Protein AF-0000000087519096 (afdb_homodimer)

Solvent-accessible surface area (backbone atoms only — not comparable to full-atom values): 13384 Å² total; per-residue (Å²): 129,77,38,59,47,68,40,74,54,85,76,60,64,65,60,40,51,57,43,28,65,51,59,63,24,24,13,37,33,36,40,33,33,27,34,31,39,54,56,96,88,36,50,36,56,35,35,36,32,49,63,48,93,58,27,56,60,44,45,44,48,52,52,51,50,50,27,67,74,68,72,37,41,40,18,36,38,38,42,36,39,82,42,42,62,68,37,61,39,32,42,35,25,16,19,21,63,42,57,69,59,12,52,53,51,39,54,52,49,53,51,46,47,46,72,64,31,53,42,38,33,36,37,32,31,73,86,70,51,72,47,79,40,73,96,129,77,38,58,46,68,39,75,52,86,78,58,63,65,58,39,50,58,44,27,66,52,60,62,24,24,13,38,32,37,40,32,34,27,35,30,40,53,56,96,89,35,52,36,56,34,36,37,33,46,62,48,93,56,26,55,58,44,46,44,48,51,51,50,51,50,25,66,74,68,72,38,42,40,17,35,39,36,43,37,39,82,44,42,63,68,37,61,39,31,40,35,28,16,19,21,62,42,57,69,61,12,52,53,51,38,54,50,48,53,49,46,46,45,72,64,31,53,42,37,33,35,38,34,32,72,87,69,51,71,49,79,40,72,95

InterPro domains:
  IPR003448 Molybdopterin biosynthesis MoaE [PF02391] (6-116)
  IPR003448 Molybdopterin biosynthesis MoaE [cd00756] (11-133)
  IPR036563 Molybdopterin biosynthesis MoaE subunit superfamily [G3DSA:3.90.1170.40] (1-134)
  IPR036563 Molybdopterin biosynthesis MoaE subunit superfamily [SSF54690] (4-133)

Foldseek 3Di:
DAAEEEEQDADDQVVQQVQFDDPLFPDKDKDFDFAAQDDPRFGFFKKFKDADPCLRVFLVVLQVVLCVVLVWHKHKYAHGGIDGGGGTRMMMMITDNDHVSRVVSRVVSVVCSQVPRGMKMWTATPVRDIDIDRD/DAAEEEEQDADDQVVQQVQFDDPLFPDKDKDFDFAAQDDPPFGFFKKFKDADPCLRVFLVVLQVVLCVVLVWHKHKYAHGGIDGGGGTRMMMMITDNDHVSRVVSRVVSVVCSQVPRGMKMWTATPVRDIDIDRD

Organism: NCBI:txid162496

Secondary structure (DSSP, 8-state):
--EEEEESSPP-HHHHHHTT--TT-SEEEEEEEE--SEETTEEEEEEEEEE-TTHHHHHHHHHHHHHHHH--EEEEEEE-EEEETT-EEEEEEEEESSHHHHHHHHHHHHHHHHHHS-EEEEEEETTS-EEEEE-/--EEEEESSPP-HHHHHHTT--TT-SEEEEEEEE--SEETTEEEEEEEEEE-TTHHHHHHHHHHHHHHHH--EEEEEEE-EEEETT-EEEEEEEEESSHHHHHHHHHHHHHHHHHHS-EEEEEEETTS-EEEEE-

pLDDT: mean 94.23, std 6.6, range [56.59, 98.81]

Sequence (270 aa):
MSYALITDQPIDEDAVRQGVQSDTAGAVVLFHGIIRNHDGGQAVNSLDYSHHPQAQEFLEKILAEEEARTGLRLAAVHRVGALTIGDAALVAASAAAHRREAFEAIENLVERIKAEVPIWKRQHFTSGSSEWVGLMSYALITDQPIDEDAVRQGVQSDTAGAVVLFHGIIRNHDGGQAVNSLDYSHHPQAQEFLEKILAEEEARTGLRLAAVHRVGALTIGDAALVAASAAAHRREAFEAIENLVERIKAEVPIWKRQHFTSGSSEWVGL

Radius of gyration: 19.25 Å; Cα contacts (8 Å, |Δi|>4): 651; chains: 2; bounding box: 44×54×35 Å

Structure (mmCIF, N/CA/C/O backbone):
data_AF-0000000087519096-model_v1
#
loop_
_entity.id
_entity.type
_entity.pdbx_description
1 polymer 'Molybdopterin synthase catalytic subunit 1'
#
loop_
_atom_site.group_PDB
_atom_site.id
_atom_site.type_symbol
_atom_site.label_atom_id
_atom_site.label_alt_id
_atom_site.label_comp_id
_atom_site.label_asym_id
_atom_site.label_entity_id
_atom_site.label_seq_id
_atom_site.pdbx_PDB_ins_code
_atom_site.Cartn_x
_atom_site.Cartn_y
_atom_site.Cartn_z
_atom_site.occupancy
_atom_site.B_iso_or_equiv
_atom_site.auth_seq_id
_atom_site.auth_comp_id
_atom_site.auth_asym_id
_atom_site.auth_atom_id
_atom_site.pdbx_PDB_model_num
ATOM 1 N N . MET A 1 1 ? -18.312 2.604 9.227 1 56.84 1 MET A N 1
ATOM 2 C CA . MET A 1 1 ? -17.859 3.971 9.438 1 56.84 1 MET A CA 1
ATOM 3 C C . MET A 1 1 ? -16.391 4.117 9.023 1 56.84 1 MET A C 1
ATOM 5 O O . MET A 1 1 ? -15.609 3.174 9.164 1 56.84 1 MET A O 1
ATOM 9 N N . SER A 1 2 ? -16.047 5.234 8.289 1 75.75 2 SER A N 1
ATOM 10 C CA . SER A 1 2 ? -14.719 5.504 7.758 1 75.75 2 SER A CA 1
ATOM 11 C C . SER A 1 2 ? -13.688 5.641 8.875 1 75.75 2 SER A C 1
ATOM 13 O O . SER A 1 2 ? -14.016 6.102 9.977 1 75.75 2 SER A O 1
ATOM 15 N N . TYR A 1 3 ? -12.68 5.004 8.766 1 93.94 3 TYR A N 1
ATOM 16 C CA . TYR A 1 3 ? -11.594 5.137 9.734 1 93.94 3 TYR A CA 1
ATOM 17 C C . TYR A 1 3 ? -10.68 6.301 9.375 1 93.94 3 TYR A C 1
ATOM 19 O O . TYR A 1 3 ? -9.836 6.184 8.484 1 93.94 3 TYR A O 1
ATOM 27 N N . ALA A 1 4 ? -10.922 7.371 9.953 1 97.94 4 ALA A N 1
ATOM 28 C CA . ALA A 1 4 ? -10.164 8.609 9.781 1 97.94 4 ALA A CA 1
ATOM 29 C C . ALA A 1 4 ? -9.758 9.195 11.133 1 97.94 4 ALA A C 1
ATOM 31 O O . ALA A 1 4 ? -10.602 9.438 11.992 1 97.94 4 ALA A O 1
ATOM 32 N N . LEU A 1 5 ? -8.461 9.445 11.281 1 98.19 5 LEU A N 1
ATOM 33 C CA . LEU A 1 5 ? -8.016 9.883 12.602 1 98.19 5 LEU A CA 1
ATOM 34 C C . LEU A 1 5 ? -6.781 10.773 12.484 1 98.19 5 LEU A C 1
ATOM 36 O O . LEU A 1 5 ? -5.867 10.477 11.711 1 98.19 5 LEU A O 1
ATOM 40 N N . ILE A 1 6 ? -6.754 11.82 13.164 1 98.12 6 ILE A N 1
ATOM 41 C CA . ILE A 1 6 ? -5.543 12.586 13.453 1 98.12 6 ILE A CA 1
ATOM 42 C C . ILE A 1 6 ? -5.102 12.336 14.891 1 98.12 6 ILE A C 1
ATOM 44 O O . ILE A 1 6 ? -5.906 12.43 15.82 1 98.12 6 ILE A O 1
ATOM 48 N N . THR A 1 7 ? -3.873 12.023 15.102 1 98.06 7 THR A N 1
ATOM 49 C CA . THR A 1 7 ? -3.41 11.594 16.406 1 98.06 7 THR A CA 1
ATOM 50 C C . THR A 1 7 ? -1.97 12.039 16.656 1 98.06 7 THR A C 1
ATOM 52 O O . THR A 1 7 ? -1.222 12.273 15.703 1 98.06 7 THR A O 1
ATOM 55 N N . ASP A 1 8 ? -1.596 12.148 17.922 1 97.5 8 ASP A N 1
ATOM 56 C CA . ASP A 1 8 ? -0.205 12.445 18.234 1 97.5 8 ASP A CA 1
ATOM 57 C C . ASP A 1 8 ? 0.548 11.18 18.656 1 97.5 8 ASP A C 1
ATOM 59 O O . ASP A 1 8 ? 1.714 11.25 19.047 1 97.5 8 ASP A O 1
ATOM 63 N N . GLN A 1 9 ? -0.126 10.047 18.547 1 98.06 9 GLN A N 1
ATOM 64 C CA . GLN A 1 9 ? 0.487 8.758 18.859 1 98.06 9 GLN A CA 1
ATOM 65 C C . GLN A 1 9 ? 0.966 8.055 17.594 1 98.06 9 GLN A C 1
ATOM 67 O O . GLN A 1 9 ? 0.471 8.336 16.5 1 98.06 9 GLN A O 1
ATOM 72 N N . PRO A 1 10 ? 1.975 7.168 17.781 1 98.06 10 PRO A N 1
ATOM 73 C CA . PRO A 1 10 ? 2.363 6.375 16.609 1 98.06 10 PRO A CA 1
ATOM 74 C C . PRO A 1 10 ? 1.174 5.695 15.945 1 98.06 10 PRO A C 1
ATOM 76 O O . PRO A 1 10 ? 0.27 5.203 16.625 1 98.06 10 PRO A O 1
ATOM 79 N N . ILE A 1 11 ? 1.151 5.66 14.641 1 98.25 11 ILE A N 1
ATOM 80 C CA . ILE A 1 11 ? 0.017 5.137 13.883 1 98.25 11 ILE A CA 1
ATOM 81 C C . ILE A 1 11 ? -0.043 3.619 14.031 1 98.25 11 ILE A C 1
ATOM 83 O O . ILE A 1 11 ? 0.971 2.934 13.875 1 98.25 11 ILE A O 1
ATOM 87 N N . ASP A 1 12 ? -1.18 3.188 14.336 1 97.56 12 ASP A N 1
ATOM 88 C CA . ASP A 1 12 ? -1.462 1.755 14.32 1 97.56 12 ASP A CA 1
ATOM 89 C C . ASP A 1 12 ? -1.822 1.286 12.914 1 97.56 12 ASP A C 1
ATOM 91 O O . ASP A 1 12 ? -2.992 1.317 12.523 1 97.56 12 ASP A O 1
ATOM 95 N N . GLU A 1 13 ? -0.861 0.751 12.203 1 96.38 13 GLU A N 1
ATOM 96 C CA . GLU A 1 13 ? -1.046 0.398 10.797 1 96.38 13 GLU A CA 1
ATOM 97 C C . GLU A 1 13 ? -2.049 -0.742 10.641 1 96.38 13 GLU A C 1
ATOM 99 O O . GLU A 1 13 ? -2.771 -0.808 9.648 1 96.38 13 GLU A O 1
ATOM 104 N N . ASP A 1 14 ? -2.01 -1.589 11.625 1 94.81 14 ASP A N 1
ATOM 105 C CA . ASP A 1 14 ? -2.963 -2.693 11.586 1 94.81 14 ASP A CA 1
ATOM 106 C C . ASP A 1 14 ? -4.402 -2.184 11.656 1 94.81 14 ASP A C 1
ATOM 108 O O . ASP A 1 14 ? -5.285 -2.701 10.977 1 94.81 14 ASP A O 1
ATOM 112 N N . ALA A 1 15 ? -4.621 -1.215 12.508 1 96.69 15 ALA A N 1
ATOM 113 C CA . ALA A 1 15 ? -5.953 -0.626 12.617 1 96.69 15 ALA A CA 1
ATOM 114 C C . ALA A 1 15 ? -6.379 0.012 11.297 1 96.69 15 ALA A C 1
ATOM 116 O O . ALA A 1 15 ? -7.543 -0.084 10.906 1 96.69 15 ALA A O 1
ATOM 117 N N . VAL A 1 16 ? -5.453 0.647 10.602 1 97.94 16 VAL A N 1
ATOM 118 C CA . VAL A 1 16 ? -5.742 1.259 9.305 1 97.94 16 VAL A CA 1
ATOM 119 C C . VAL A 1 16 ? -6.141 0.181 8.305 1 97.94 16 VAL A C 1
ATOM 121 O O . VAL A 1 16 ? -7.152 0.314 7.609 1 97.94 16 VAL A O 1
ATOM 124 N N . ARG A 1 17 ? -5.418 -0.868 8.273 1 96.12 17 ARG A N 1
ATOM 125 C CA . ARG A 1 17 ? -5.691 -1.983 7.371 1 96.12 17 ARG A CA 1
AT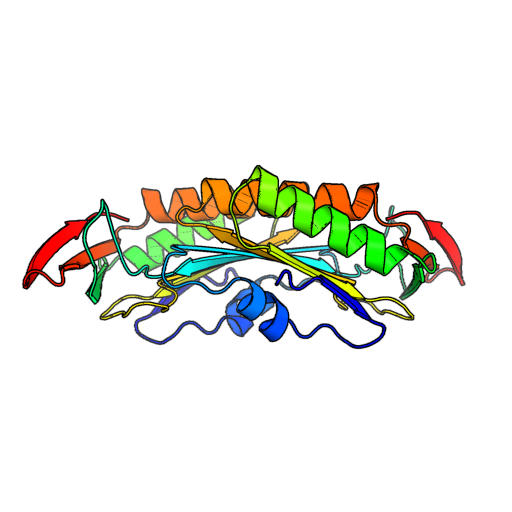OM 126 C C . ARG A 1 17 ? -7.051 -2.609 7.676 1 96.12 17 ARG A C 1
ATOM 128 O O . ARG A 1 17 ? -7.832 -2.885 6.762 1 96.12 17 ARG A O 1
ATOM 135 N N . GLN A 1 18 ? -7.281 -2.809 8.938 1 95.31 18 GLN A N 1
ATOM 136 C CA . GLN A 1 18 ? -8.547 -3.398 9.352 1 95.31 18 GLN A CA 1
ATOM 137 C C . GLN A 1 18 ? -9.727 -2.516 8.953 1 95.31 18 GLN A C 1
ATOM 139 O O . GLN A 1 18 ? -10.82 -3.014 8.695 1 95.31 18 GLN A O 1
ATOM 144 N N . GLY A 1 19 ? -9.492 -1.278 8.914 1 96.75 19 GLY A N 1
ATOM 145 C CA . GLY A 1 19 ? -10.523 -0.323 8.562 1 96.75 19 GLY A CA 1
ATOM 146 C C . GLY A 1 19 ? -11.062 -0.517 7.152 1 96.75 19 GLY A C 1
ATOM 147 O O . GLY A 1 19 ? -12.156 -0.045 6.828 1 96.75 19 GLY A O 1
ATOM 148 N N . VAL A 1 20 ? -10.281 -1.31 6.305 1 97.44 20 VAL A N 1
ATOM 149 C CA . VAL A 1 20 ? -10.734 -1.453 4.922 1 97.44 20 VAL A CA 1
ATOM 150 C C . VAL A 1 20 ? -10.945 -2.93 4.598 1 97.44 20 VAL A C 1
ATOM 152 O O . VAL A 1 20 ? -11.242 -3.283 3.453 1 97.44 20 VAL A O 1
ATOM 155 N N . GLN A 1 21 ? -10.766 -3.748 5.5 1 93.19 21 GLN A N 1
ATOM 156 C CA . GLN A 1 21 ? -10.875 -5.184 5.281 1 93.19 21 GLN A CA 1
ATOM 157 C C . GLN A 1 21 ? -12.289 -5.562 4.836 1 93.19 21 GLN A C 1
ATOM 159 O O . GLN A 1 21 ? -13.273 -5.066 5.383 1 93.19 21 GLN A O 1
ATOM 164 N N . SER A 1 22 ? -12.398 -6.398 3.857 1 93.88 22 SER A N 1
ATOM 165 C CA . SER A 1 22 ? -13.656 -6.902 3.324 1 93.88 22 SER A CA 1
ATOM 166 C C . SER A 1 22 ? -13.469 -8.242 2.623 1 93.88 22 SER A C 1
ATOM 168 O O . SER A 1 22 ? -12.453 -8.461 1.959 1 93.88 22 SER A O 1
ATOM 170 N N . ASP A 1 23 ? -14.422 -9.07 2.686 1 93.25 23 ASP A N 1
ATOM 171 C CA . ASP A 1 23 ? -14.352 -10.367 2.023 1 93.25 23 ASP A CA 1
ATOM 172 C C . ASP A 1 23 ? -14.453 -10.219 0.508 1 93.25 23 ASP A C 1
ATOM 174 O O . ASP A 1 23 ? -14.164 -11.156 -0.235 1 93.25 23 ASP A O 1
ATOM 178 N N . THR A 1 24 ? -14.859 -9.039 0.137 1 93.62 24 THR A N 1
ATOM 179 C CA . THR A 1 24 ? -15.039 -8.836 -1.295 1 93.62 24 THR A CA 1
ATOM 180 C C . THR A 1 24 ? -13.812 -8.172 -1.907 1 93.62 24 THR A C 1
ATOM 182 O O . THR A 1 24 ? -13.711 -8.039 -3.129 1 93.62 24 THR A O 1
ATOM 185 N N . ALA A 1 25 ? -12.906 -7.77 -1.031 1 95.56 25 ALA A N 1
ATOM 186 C CA . ALA A 1 25 ? -11.734 -7.055 -1.521 1 95.56 25 ALA A CA 1
ATOM 187 C C . ALA A 1 25 ? -10.672 -8.023 -2.037 1 95.56 25 ALA A C 1
ATOM 189 O O . ALA A 1 25 ? -10.258 -8.938 -1.319 1 95.56 25 ALA A O 1
ATOM 190 N N . GLY A 1 26 ? -10.305 -7.828 -3.248 1 96.81 26 GLY A N 1
ATOM 191 C CA . GLY A 1 26 ? -9.227 -8.609 -3.826 1 96.81 26 GLY A CA 1
ATOM 192 C C . GLY A 1 26 ? -7.895 -7.879 -3.818 1 96.81 26 GLY A C 1
ATOM 193 O O . GLY A 1 26 ? -6.859 -8.461 -4.152 1 96.81 26 GLY A O 1
ATOM 194 N N . ALA A 1 27 ? -8.008 -6.586 -3.477 1 98.25 27 ALA A N 1
ATOM 195 C CA . ALA A 1 27 ? -6.812 -5.746 -3.443 1 98.25 27 ALA A CA 1
ATOM 196 C C . ALA A 1 27 ? -6.883 -4.738 -2.299 1 98.25 27 ALA A C 1
ATOM 198 O O . ALA A 1 27 ? -7.914 -4.09 -2.098 1 98.25 27 ALA A O 1
ATOM 199 N N . VAL A 1 28 ? -5.855 -4.672 -1.556 1 98.38 28 VAL A N 1
ATOM 200 C CA . VAL A 1 28 ? -5.664 -3.635 -0.546 1 98.38 28 VAL A CA 1
ATOM 201 C C . VAL A 1 28 ? -4.355 -2.893 -0.811 1 98.38 28 VAL A C 1
ATOM 203 O O . VAL A 1 28 ? -3.314 -3.516 -1.035 1 98.38 28 VAL A O 1
ATOM 206 N N . VAL A 1 29 ? -4.398 -1.615 -0.819 1 98.75 29 VAL A N 1
ATOM 207 C CA . VAL A 1 29 ? -3.207 -0.79 -0.984 1 98.75 29 VAL A CA 1
ATOM 208 C C . VAL A 1 29 ? -3.016 0.095 0.245 1 98.75 29 VAL A C 1
ATOM 210 O O . VAL A 1 29 ? -3.965 0.729 0.716 1 98.75 29 VAL A O 1
ATOM 213 N N . LEU A 1 30 ? -1.841 0.077 0.751 1 98.62 30 LEU A N 1
ATOM 214 C CA . LEU A 1 30 ? -1.455 0.942 1.86 1 98.62 30 LEU A CA 1
ATOM 215 C C . LEU A 1 30 ? -0.382 1.936 1.427 1 98.62 30 LEU A C 1
ATOM 217 O O . LEU A 1 30 ? 0.569 1.565 0.734 1 98.62 30 LEU A O 1
ATOM 221 N N . PHE A 1 31 ? -0.61 3.062 1.82 1 98.81 31 PHE A N 1
ATOM 222 C CA . PHE A 1 31 ? 0.378 4.117 1.625 1 98.81 31 PHE A CA 1
ATOM 223 C C . PHE A 1 31 ? 0.941 4.586 2.963 1 98.81 31 PHE A C 1
ATOM 225 O O . PHE A 1 31 ? 0.19 4.801 3.916 1 98.81 31 PHE A O 1
ATOM 232 N N . HIS A 1 32 ? 2.195 4.758 2.994 1 98.56 32 HIS A N 1
ATOM 233 C CA . HIS A 1 32 ? 2.898 5.328 4.137 1 98.56 32 HIS A CA 1
ATOM 234 C C . HIS A 1 32 ? 3.703 6.559 3.73 1 98.56 32 HIS A C 1
ATOM 236 O O . HIS A 1 32 ? 4.664 6.453 2.969 1 98.56 32 HIS A O 1
ATOM 242 N N . GLY A 1 33 ? 3.295 7.691 4.215 1 97.81 33 GLY A N 1
ATOM 243 C CA . GLY A 1 33 ? 4.172 8.852 4.195 1 97.81 33 GLY A CA 1
ATOM 244 C C . GLY A 1 33 ? 5.18 8.859 5.328 1 97.81 33 GLY A C 1
ATOM 245 O O . GLY A 1 33 ? 4.805 8.93 6.5 1 97.81 33 GLY A O 1
ATOM 246 N N . ILE A 1 34 ? 6.41 8.859 4.98 1 97.25 34 ILE A N 1
ATOM 247 C CA . ILE A 1 34 ? 7.473 8.633 5.953 1 97.25 34 ILE A CA 1
ATOM 248 C C . ILE A 1 34 ? 8.391 9.852 6.008 1 97.25 34 ILE A C 1
ATOM 250 O O . ILE A 1 34 ? 8.688 10.461 4.98 1 97.25 34 ILE A O 1
ATOM 254 N N . ILE A 1 35 ? 8.867 10.133 7.188 1 95.62 35 ILE A N 1
ATOM 255 C CA . ILE A 1 35 ? 9.797 11.242 7.344 1 95.62 35 ILE A CA 1
ATOM 256 C C . ILE A 1 35 ? 11.172 10.844 6.812 1 95.62 35 ILE A C 1
ATOM 258 O O . ILE A 1 35 ? 11.805 9.922 7.332 1 95.62 35 ILE A O 1
ATOM 262 N N . ARG A 1 36 ? 11.609 11.562 5.809 1 94.62 36 ARG A N 1
ATOM 263 C CA . ARG A 1 36 ? 12.906 11.289 5.199 1 94.62 36 ARG A CA 1
ATOM 264 C C . ARG A 1 36 ? 14.016 12.086 5.879 1 94.62 36 ARG A C 1
ATOM 266 O O . ARG A 1 36 ? 13.734 13.008 6.648 1 94.62 36 ARG A O 1
ATOM 273 N N . ASN A 1 37 ? 15.172 11.703 5.457 1 94.31 37 ASN A N 1
ATOM 274 C CA . ASN A 1 37 ? 16.297 12.328 6.129 1 94.31 37 ASN A CA 1
ATOM 275 C C . ASN A 1 37 ? 16.766 13.586 5.391 1 94.31 37 ASN A C 1
ATOM 277 O O . ASN A 1 37 ? 17.781 14.172 5.738 1 94.31 37 ASN A O 1
ATOM 281 N N . HIS A 1 38 ? 16.125 13.898 4.359 1 89.69 38 HIS A N 1
ATOM 282 C CA . HIS A 1 38 ? 16.5 15.102 3.621 1 89.69 38 HIS A CA 1
ATOM 283 C C . HIS A 1 38 ? 15.305 15.719 2.912 1 89.69 38 HIS A C 1
ATOM 285 O O . HIS A 1 38 ? 14.289 15.055 2.707 1 89.69 38 HIS A O 1
ATOM 291 N N . ASP A 1 39 ? 15.422 16.969 2.711 1 85.19 39 ASP A N 1
ATOM 292 C CA . ASP A 1 39 ? 14.477 17.75 1.913 1 85.19 39 ASP A CA 1
ATOM 293 C C . ASP A 1 39 ? 15.18 18.859 1.138 1 85.19 39 ASP A C 1
ATOM 295 O O . ASP A 1 39 ? 15.844 19.703 1.729 1 85.19 39 ASP A O 1
ATOM 299 N N . GLY A 1 40 ? 14.938 18.75 -0.202 1 82.88 40 GLY A N 1
ATOM 300 C CA . GLY A 1 40 ? 15.57 19.766 -1.021 1 82.88 40 GLY A CA 1
ATOM 301 C C . GLY A 1 40 ? 17.078 19.797 -0.869 1 82.88 40 GLY A C 1
ATOM 302 O O . GLY A 1 40 ? 17.672 20.875 -0.791 1 82.88 40 GLY A O 1
ATOM 303 N N . GLY A 1 41 ? 17.672 18.688 -0.605 1 83.5 41 GLY A N 1
ATOM 304 C CA . GLY A 1 41 ? 19.109 18.609 -0.531 1 83.5 41 GLY A CA 1
ATOM 305 C C . GLY A 1 41 ? 19.656 18.875 0.861 1 83.5 41 GLY A C 1
ATOM 306 O O . GLY A 1 41 ? 20.859 18.781 1.092 1 83.5 41 GLY A O 1
ATOM 307 N N . GLN A 1 42 ? 18.781 19.25 1.707 1 86.56 42 GLN A N 1
ATOM 308 C CA . GLN A 1 42 ? 19.203 19.516 3.08 1 86.56 42 GLN A CA 1
ATOM 309 C C . GLN A 1 42 ? 18.844 18.344 3.992 1 86.56 42 GLN A C 1
ATOM 311 O O . GLN A 1 42 ? 17.781 17.734 3.855 1 86.56 42 GLN A O 1
ATOM 316 N N . ALA A 1 43 ? 19.797 18.172 4.918 1 89.19 43 ALA A N 1
ATOM 317 C CA . ALA A 1 43 ? 19.578 17.078 5.871 1 89.19 43 ALA A CA 1
ATOM 318 C C . ALA A 1 43 ? 18.531 17.469 6.914 1 89.19 43 ALA A C 1
ATOM 320 O O . ALA A 1 43 ? 18.594 18.562 7.477 1 89.19 43 ALA A O 1
ATOM 321 N N . VAL A 1 44 ? 17.562 16.688 7.086 1 84.19 44 VAL A N 1
ATOM 322 C CA . VAL A 1 44 ? 16.5 16.922 8.055 1 84.19 44 VAL A CA 1
ATOM 323 C C . VAL A 1 44 ? 16.734 16.047 9.289 1 84.19 44 VAL A C 1
ATOM 325 O O . VAL A 1 44 ? 17.047 14.867 9.172 1 84.19 44 VAL A O 1
ATOM 328 N N . ASN A 1 45 ? 16.5 16.625 10.398 1 85.94 45 ASN A N 1
ATOM 329 C CA . ASN A 1 45 ? 16.656 15.898 11.656 1 85.94 45 ASN A CA 1
ATOM 330 C C . ASN A 1 45 ? 15.305 15.438 12.211 1 85.94 45 ASN A C 1
ATOM 332 O O . ASN A 1 45 ? 15.18 14.312 12.695 1 85.94 45 ASN A O 1
ATOM 336 N N . SER A 1 46 ? 14.438 16.422 12.188 1 88.81 46 SER A N 1
ATOM 337 C CA . SER A 1 46 ? 13.109 16.172 12.727 1 88.81 46 SER A CA 1
ATOM 338 C C . SER A 1 46 ? 12.086 17.141 12.156 1 88.81 46 SER A C 1
ATOM 340 O O . SER A 1 46 ? 12.438 18.062 11.414 1 88.81 46 SER A O 1
ATOM 342 N N . LEU A 1 47 ? 10.875 16.75 12.398 1 90.62 47 LEU A N 1
ATOM 343 C CA . LEU A 1 47 ? 9.766 17.594 11.961 1 90.62 47 LEU A CA 1
ATOM 344 C C . LEU A 1 47 ? 8.695 17.688 13.039 1 90.62 47 LEU A C 1
ATOM 346 O O . LEU A 1 47 ? 8.492 16.734 13.805 1 90.62 47 LEU A O 1
ATOM 350 N N . ASP A 1 48 ? 8.094 18.812 13.102 1 92.88 48 ASP A N 1
ATOM 351 C CA . ASP A 1 48 ? 6.91 19 13.93 1 92.88 48 ASP A CA 1
ATOM 352 C C . ASP A 1 48 ? 5.672 19.266 13.07 1 92.88 48 ASP A C 1
ATOM 354 O O . ASP A 1 48 ? 5.625 20.25 12.328 1 92.88 48 ASP A O 1
ATOM 358 N N . TYR A 1 49 ? 4.703 18.406 13.281 1 94.38 49 TYR A N 1
ATOM 359 C CA . TYR A 1 49 ? 3.43 18.609 12.602 1 94.38 49 TYR A CA 1
ATOM 360 C C . TYR A 1 49 ? 2.432 19.312 13.516 1 94.38 49 TYR A C 1
ATOM 362 O O . TYR A 1 49 ? 2.297 18.969 14.688 1 94.38 49 TYR A O 1
ATOM 370 N N . SER A 1 50 ? 1.77 20.312 12.961 1 93.38 50 SER A N 1
ATOM 371 C CA . SER A 1 50 ? 0.635 20.984 13.602 1 93.38 50 SER A CA 1
ATOM 372 C C . SER A 1 50 ? -0.592 20.969 12.695 1 93.38 50 SER A C 1
ATOM 374 O O . SER A 1 50 ? -0.487 20.672 11.5 1 93.38 50 SER A O 1
ATOM 376 N N . HIS A 1 51 ? -1.707 21.156 13.352 1 94.06 51 HIS A N 1
ATOM 377 C CA . HIS A 1 51 ? -2.93 21.094 12.562 1 94.06 51 HIS A CA 1
ATOM 378 C C . HIS A 1 51 ? -3.947 22.125 13.031 1 94.06 51 HIS A C 1
ATOM 380 O O . HIS A 1 51 ? -3.967 22.484 14.211 1 94.06 51 HIS A O 1
ATOM 386 N N . HIS A 1 52 ? -4.715 22.609 12.086 1 94.31 52 HIS A N 1
ATOM 387 C CA . HIS A 1 52 ? -5.883 23.406 12.438 1 94.31 52 HIS A CA 1
ATOM 388 C C . HIS A 1 52 ? -6.848 22.609 13.32 1 94.31 52 HIS A C 1
ATOM 390 O O . HIS A 1 52 ? -6.988 21.406 13.156 1 94.31 52 HIS A O 1
ATOM 396 N N . PRO A 1 53 ? -7.566 23.234 14.219 1 96 53 PRO A N 1
ATOM 397 C CA . PRO A 1 53 ? -8.508 22.547 15.102 1 96 53 PRO A CA 1
ATOM 398 C C . PRO A 1 53 ? -9.555 21.734 14.344 1 96 53 PRO A C 1
ATOM 400 O O . PRO A 1 53 ? -10.062 20.734 14.859 1 96 53 PRO A O 1
ATOM 403 N N . GLN A 1 54 ? -9.789 22.109 13.117 1 96.88 54 GLN A N 1
ATOM 404 C CA . GLN A 1 54 ? -10.836 21.438 12.352 1 96.88 54 GLN A CA 1
ATOM 405 C C . GLN A 1 54 ? -10.25 20.375 11.422 1 96.88 54 GLN A C 1
ATOM 407 O O . GLN A 1 54 ? -10.969 19.812 10.602 1 96.88 54 GLN A O 1
ATOM 412 N N . ALA A 1 55 ? -8.977 20.109 11.508 1 97.12 55 ALA A N 1
ATOM 413 C CA . ALA A 1 55 ? -8.312 19.172 10.602 1 97.12 55 ALA A CA 1
ATOM 414 C C . ALA A 1 55 ? -9.016 17.812 10.602 1 97.12 55 ALA A C 1
ATOM 416 O O . ALA A 1 55 ? -9.18 17.188 9.555 1 97.12 55 ALA A O 1
ATOM 417 N N . GLN A 1 56 ? -9.414 17.391 11.789 1 97.69 56 GLN A N 1
ATOM 418 C CA . GLN A 1 56 ? -10.094 16.109 11.922 1 97.69 56 GLN A CA 1
ATOM 419 C C . GLN A 1 56 ? -11.367 16.062 11.07 1 97.69 56 GLN A C 1
ATOM 421 O O . GLN A 1 56 ? -11.617 15.094 10.359 1 97.69 56 GLN A O 1
ATOM 426 N N . GLU A 1 57 ? -12.133 17.094 11.156 1 97.62 57 GLU A N 1
ATOM 427 C CA . GLU A 1 57 ? -13.375 17.172 10.391 1 97.62 57 GLU A CA 1
ATOM 428 C C . GLU A 1 57 ? -13.102 17.156 8.891 1 97.62 57 GLU A C 1
ATOM 430 O O . GLU A 1 57 ? -13.836 16.516 8.125 1 97.62 57 GLU A O 1
ATOM 435 N N . PHE A 1 58 ? -12.07 17.906 8.445 1 97.69 58 PHE A N 1
ATOM 436 C CA . PHE A 1 58 ? -11.68 17.906 7.043 1 97.69 58 PHE A CA 1
ATOM 437 C C . PHE A 1 58 ? -11.297 16.516 6.574 1 97.69 58 PHE A C 1
ATOM 439 O O . PHE A 1 58 ? -11.727 16.078 5.504 1 97.69 58 PHE A O 1
ATOM 446 N N . LEU A 1 59 ? -10.516 15.82 7.371 1 98.38 59 LEU A N 1
ATOM 447 C CA . LEU A 1 59 ? -10.086 14.469 7.016 1 98.38 59 LEU A CA 1
ATOM 448 C C . LEU A 1 59 ? -11.281 13.539 6.867 1 98.38 59 LEU A C 1
ATOM 450 O O . LEU A 1 59 ? -11.375 12.797 5.891 1 98.38 59 LEU A O 1
ATOM 454 N N . GLU A 1 60 ? -12.18 13.617 7.809 1 98.12 60 GLU A N 1
ATOM 455 C CA . GLU A 1 60 ? -13.383 12.789 7.773 1 98.12 60 GLU A CA 1
ATOM 456 C C . GLU A 1 60 ? -14.227 13.094 6.539 1 98.12 60 GLU A C 1
ATOM 458 O O . GLU A 1 60 ? -14.742 12.172 5.895 1 98.12 60 GLU A O 1
ATOM 463 N N . LYS A 1 61 ? -14.32 14.344 6.246 1 97.94 61 LYS A N 1
ATOM 464 C CA . LYS A 1 61 ? -15.117 14.766 5.094 1 97.94 61 LYS A CA 1
ATOM 465 C C . LYS A 1 61 ? -14.523 14.242 3.791 1 97.94 61 LYS A C 1
ATOM 467 O O . LYS A 1 61 ? -15.242 13.727 2.936 1 97.94 61 LYS A O 1
ATOM 472 N N . ILE A 1 62 ? -13.258 14.375 3.635 1 98.06 62 ILE A N 1
ATOM 473 C CA . ILE A 1 62 ? -12.57 13.938 2.426 1 98.06 62 ILE A CA 1
ATOM 474 C C . ILE A 1 62 ? -12.742 12.43 2.252 1 98.06 62 ILE A C 1
ATOM 476 O O . ILE A 1 62 ? -13.031 11.953 1.15 1 98.06 62 ILE A O 1
ATOM 480 N N . LEU A 1 63 ? -12.531 11.695 3.352 1 98.31 63 LEU A N 1
ATOM 481 C CA . LEU A 1 63 ? -12.695 10.25 3.271 1 98.31 63 LEU A CA 1
ATOM 482 C C . LEU A 1 63 ? -14.117 9.883 2.869 1 98.31 63 LEU A C 1
ATOM 484 O O . LEU A 1 63 ? -14.32 9.039 1.993 1 98.31 63 LEU A O 1
ATOM 488 N N . ALA A 1 64 ? -15.07 10.555 3.475 1 97.5 64 ALA A N 1
ATOM 489 C CA . ALA A 1 64 ? -16.469 10.281 3.166 1 97.5 64 ALA A CA 1
ATOM 490 C C . ALA A 1 64 ? -16.781 10.57 1.699 1 97.5 64 ALA A C 1
ATOM 492 O O . ALA A 1 64 ? -17.469 9.797 1.036 1 97.5 64 ALA A O 1
ATOM 493 N N . GLU A 1 65 ? -16.312 11.641 1.216 1 98 65 GLU A N 1
ATOM 494 C CA . GLU A 1 65 ? -16.531 12.023 -0.176 1 98 65 GLU A CA 1
ATOM 495 C C . GLU A 1 65 ? -15.906 11.016 -1.132 1 98 65 GLU A C 1
ATOM 497 O O . GLU A 1 65 ? -16.516 10.633 -2.133 1 98 65 GLU A O 1
ATOM 502 N N . GLU A 1 66 ? -14.672 10.602 -0.836 1 97.88 66 GLU A N 1
ATOM 503 C CA . GLU A 1 66 ? -13.977 9.648 -1.694 1 97.88 66 GLU A CA 1
ATOM 504 C C . GLU A 1 66 ? -14.656 8.281 -1.658 1 97.88 66 GLU A C 1
ATOM 506 O O . GLU A 1 66 ? -14.742 7.598 -2.682 1 97.88 66 GLU A O 1
ATOM 511 N N . GLU A 1 67 ? -15.133 7.875 -0.459 1 97.75 67 GLU A N 1
ATOM 512 C CA . GLU A 1 67 ? -15.875 6.621 -0.371 1 97.75 67 GLU A CA 1
ATOM 513 C C . GLU A 1 67 ? -17.172 6.684 -1.18 1 97.75 67 GLU A C 1
ATOM 515 O O . GLU A 1 67 ? -17.516 5.73 -1.873 1 97.75 67 GLU A O 1
ATOM 520 N N . ALA A 1 68 ? -17.812 7.828 -1.084 1 97.31 68 ALA A N 1
ATOM 521 C CA . ALA A 1 68 ? -19.047 8 -1.843 1 97.31 68 ALA A CA 1
ATOM 522 C C . ALA A 1 68 ? -18.781 7.988 -3.344 1 97.31 68 ALA A C 1
ATOM 524 O O . ALA A 1 68 ? -19.531 7.391 -4.113 1 97.31 68 ALA A O 1
ATOM 525 N N . ARG A 1 69 ? -17.75 8.602 -3.754 1 97.5 69 ARG A N 1
ATOM 526 C CA . ARG A 1 69 ? -17.391 8.719 -5.164 1 97.5 69 ARG A CA 1
ATOM 527 C C . ARG A 1 69 ? -16.984 7.371 -5.746 1 97.5 69 ARG A C 1
ATOM 529 O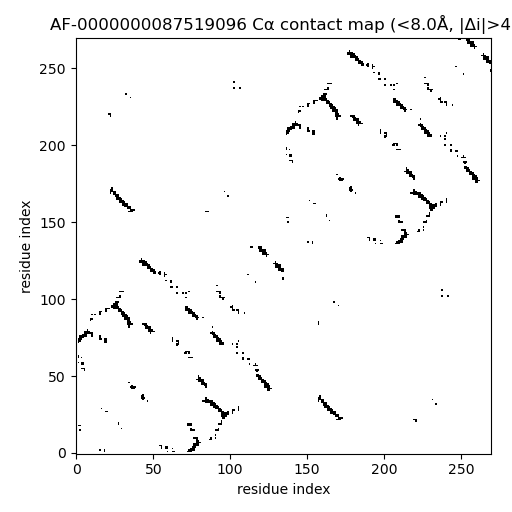 O . ARG A 1 69 ? -17.359 7.043 -6.875 1 97.5 69 ARG A O 1
ATOM 536 N N . THR A 1 70 ? -16.266 6.566 -5.004 1 97.12 70 THR A N 1
ATOM 537 C CA . THR A 1 70 ? -15.641 5.363 -5.539 1 97.12 70 THR A CA 1
ATOM 538 C C . THR A 1 70 ? -16.469 4.129 -5.191 1 97.12 70 THR A C 1
ATOM 540 O O . THR A 1 70 ? -16.359 3.092 -5.852 1 97.12 70 THR A O 1
ATOM 543 N N . GLY A 1 71 ? -17.234 4.203 -4.098 1 96.69 71 GLY A N 1
ATOM 544 C CA . GLY A 1 71 ? -17.922 3.037 -3.559 1 96.69 71 GLY A CA 1
ATOM 545 C C . GLY A 1 71 ? -17 2.105 -2.795 1 96.69 71 GLY A C 1
ATOM 546 O O . GLY A 1 71 ? -17.344 0.958 -2.518 1 96.69 71 GLY A O 1
ATOM 547 N N . LEU A 1 72 ? -15.781 2.592 -2.461 1 97.38 72 LEU A N 1
ATOM 548 C CA . LEU A 1 72 ? -14.773 1.75 -1.825 1 97.38 72 LEU A CA 1
ATOM 549 C C . LEU A 1 72 ? -14.641 2.09 -0.344 1 97.38 72 LEU A C 1
ATOM 551 O O . LEU A 1 72 ? -15.102 3.145 0.1 1 97.38 72 LEU A O 1
ATOM 555 N N . ARG A 1 73 ? -14.07 1.183 0.352 1 96.06 73 ARG A N 1
ATOM 556 C CA . ARG A 1 73 ? -13.672 1.463 1.729 1 96.06 73 ARG A CA 1
ATOM 557 C C . ARG A 1 73 ? -12.297 2.111 1.785 1 96.06 73 ARG A C 1
ATOM 559 O O . ARG A 1 73 ? -11.375 1.68 1.091 1 96.06 73 ARG A O 1
ATOM 566 N N . LEU A 1 74 ? -12.203 3.129 2.594 1 98.38 74 LEU A N 1
ATOM 567 C CA . LEU A 1 74 ? -10.961 3.871 2.764 1 98.38 74 LEU A CA 1
ATOM 568 C C . LEU A 1 74 ? -10.656 4.098 4.242 1 98.38 74 LEU A C 1
ATOM 570 O O . LEU A 1 74 ? -11.555 4.008 5.082 1 98.38 74 LEU A O 1
ATOM 574 N N . ALA A 1 75 ? -9.461 4.316 4.531 1 98.81 75 ALA A N 1
ATOM 575 C CA . ALA A 1 75 ? -8.984 4.668 5.863 1 98.81 75 ALA A CA 1
ATOM 576 C C . ALA A 1 75 ? -7.754 5.566 5.789 1 98.81 75 ALA A C 1
ATOM 578 O O . ALA A 1 75 ? -6.969 5.477 4.844 1 98.81 75 ALA A O 1
ATOM 579 N N . ALA A 1 76 ? -7.598 6.398 6.766 1 98.81 76 ALA A N 1
ATOM 580 C CA . ALA A 1 76 ? -6.43 7.27 6.801 1 98.81 76 ALA A CA 1
ATOM 581 C C . ALA A 1 76 ? -6.164 7.777 8.219 1 98.81 76 ALA A C 1
ATOM 583 O O . ALA A 1 76 ? -7.098 8.133 8.938 1 98.81 76 ALA A O 1
ATOM 584 N N . VAL A 1 77 ? -4.953 7.793 8.562 1 98.75 77 VAL A N 1
ATOM 585 C CA . VAL A 1 77 ? -4.512 8.352 9.836 1 98.75 77 VAL A CA 1
ATOM 586 C C . VAL A 1 77 ? -3.32 9.273 9.609 1 98.75 77 VAL A C 1
ATOM 588 O O . VAL A 1 77 ? -2.357 8.906 8.93 1 98.75 77 VAL A O 1
ATOM 591 N N . HIS A 1 78 ? -3.402 10.383 10.086 1 98.56 78 HIS A N 1
ATOM 592 C CA . HIS A 1 78 ? -2.289 11.328 10.078 1 98.56 78 HIS A CA 1
ATOM 593 C C . HIS A 1 78 ? -1.773 11.594 11.492 1 98.56 78 HIS A C 1
ATOM 595 O O . HIS A 1 78 ? -2.551 11.93 12.383 1 98.56 78 HIS A O 1
ATOM 601 N N . ARG A 1 79 ? -0.54 11.453 11.586 1 98.31 79 ARG A N 1
ATOM 602 C CA . ARG A 1 79 ? 0.115 11.719 12.859 1 98.31 79 ARG A CA 1
ATOM 603 C C . ARG A 1 79 ? 0.589 13.164 12.945 1 98.31 79 ARG A C 1
ATOM 605 O O . ARG A 1 79 ? 1.109 13.711 11.969 1 98.31 79 ARG A O 1
ATOM 612 N N . VAL A 1 80 ? 0.431 13.781 14.078 1 97.81 80 VAL A N 1
ATOM 613 C CA . VAL A 1 80 ? 0.902 15.141 14.32 1 97.81 80 VAL A CA 1
ATOM 614 C C . VAL A 1 80 ? 1.843 15.156 15.523 1 97.81 80 VAL A C 1
ATOM 616 O O . VAL A 1 80 ? 2.057 14.125 16.156 1 97.81 80 VAL A O 1
ATOM 619 N N . GLY A 1 81 ? 2.459 16.281 15.773 1 97.06 81 GLY A N 1
ATOM 620 C CA . GLY A 1 81 ? 3.455 16.422 16.828 1 97.06 81 GLY A CA 1
ATOM 621 C C . GLY A 1 81 ? 4.875 16.234 16.328 1 97.06 81 GLY A C 1
ATOM 622 O O . GLY A 1 81 ? 5.16 16.453 15.148 1 97.06 81 GLY A O 1
ATOM 623 N N . ALA A 1 82 ? 5.762 15.852 17.25 1 96.25 82 ALA A N 1
ATOM 624 C CA . ALA A 1 82 ? 7.172 15.688 16.922 1 96.25 82 ALA A CA 1
ATOM 625 C C . ALA A 1 82 ? 7.43 14.32 16.297 1 96.25 82 ALA A C 1
ATOM 627 O O . ALA A 1 82 ? 7.098 13.289 16.891 1 96.25 82 ALA A O 1
ATOM 628 N N . LEU A 1 83 ? 7.961 14.375 15.094 1 96.69 83 LEU A N 1
ATOM 629 C CA . LEU A 1 83 ? 8.312 13.141 14.398 1 96.69 83 LEU A CA 1
ATOM 630 C C . LEU A 1 83 ? 9.797 13.133 14.023 1 96.69 83 LEU A C 1
ATOM 632 O O . LEU A 1 83 ?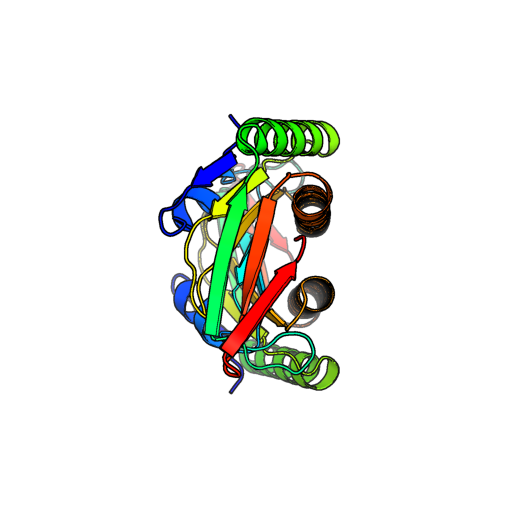 10.414 14.195 13.906 1 96.69 83 LEU A O 1
ATOM 636 N N . THR A 1 84 ? 10.305 11.938 13.922 1 95.25 84 THR A N 1
ATOM 637 C CA . THR A 1 84 ? 11.703 11.766 13.547 1 95.25 84 THR A CA 1
ATOM 638 C C . THR A 1 84 ? 11.82 10.93 12.273 1 95.25 84 THR A C 1
ATOM 640 O O . THR A 1 84 ? 10.82 10.398 11.781 1 95.25 84 THR A O 1
ATOM 643 N N . ILE A 1 85 ? 12.969 10.867 11.75 1 94.62 85 ILE A N 1
ATOM 644 C CA . ILE A 1 85 ? 13.25 10.125 10.531 1 94.62 85 ILE A CA 1
ATOM 645 C C . ILE A 1 85 ? 12.742 8.688 10.664 1 94.62 85 ILE A C 1
ATOM 647 O O . ILE A 1 85 ? 12.969 8.031 11.68 1 94.62 85 ILE A O 1
ATOM 651 N N . GLY A 1 86 ? 11.992 8.266 9.695 1 95.06 86 GLY A N 1
ATOM 652 C CA . GLY A 1 86 ? 11.477 6.906 9.688 1 95.06 86 GLY A CA 1
ATOM 653 C C . GLY A 1 86 ? 10.039 6.809 10.188 1 95.06 86 GLY A C 1
ATOM 654 O O . GLY A 1 86 ? 9.367 5.805 9.961 1 95.06 86 GLY A O 1
ATOM 655 N N . ASP A 1 87 ? 9.602 7.816 10.906 1 96.56 87 ASP A N 1
ATOM 656 C CA . ASP A 1 87 ? 8.219 7.828 11.383 1 96.56 87 ASP A CA 1
ATOM 657 C C . ASP A 1 87 ? 7.242 7.957 10.219 1 96.56 87 ASP A C 1
ATOM 659 O O . ASP A 1 87 ? 7.496 8.688 9.258 1 96.56 87 ASP A O 1
ATOM 663 N N . ALA A 1 88 ? 6.125 7.293 10.375 1 97.44 88 ALA A N 1
ATOM 664 C CA . ALA A 1 88 ? 5.027 7.508 9.438 1 97.44 88 ALA A CA 1
ATOM 665 C C . ALA A 1 88 ? 4.188 8.719 9.852 1 97.44 88 ALA A C 1
ATOM 667 O O . ALA A 1 88 ? 3.691 8.781 10.977 1 97.44 88 ALA A O 1
ATOM 668 N N . ALA A 1 89 ? 4.062 9.641 8.969 1 97.69 89 ALA A N 1
ATOM 669 C CA . ALA A 1 89 ? 3.217 10.805 9.211 1 97.69 89 ALA A CA 1
ATOM 670 C C . ALA A 1 89 ? 1.794 10.555 8.711 1 97.69 89 ALA A C 1
ATOM 672 O O . ALA A 1 89 ? 0.832 11.07 9.289 1 97.69 89 ALA A O 1
ATOM 673 N N . LEU A 1 90 ? 1.656 9.781 7.699 1 98.5 90 LEU A N 1
ATOM 674 C CA . LEU A 1 90 ? 0.375 9.461 7.078 1 98.5 90 LEU A CA 1
ATOM 675 C C . LEU A 1 90 ? 0.325 7.996 6.656 1 98.5 90 LEU A C 1
ATOM 677 O O . LEU A 1 90 ? 1.236 7.508 5.98 1 98.5 90 LEU A O 1
ATOM 681 N N . VAL A 1 91 ? -0.67 7.316 7.07 1 98.75 91 VAL A N 1
ATOM 682 C CA . VAL A 1 91 ? -0.985 5.992 6.547 1 98.75 91 VAL A CA 1
ATOM 683 C C . VAL A 1 91 ? -2.422 5.969 6.031 1 98.75 91 VAL A C 1
ATOM 685 O O . VAL A 1 91 ? -3.344 6.418 6.719 1 98.75 91 VAL A O 1
ATOM 688 N N . ALA A 1 92 ? -2.566 5.562 4.879 1 98.81 92 ALA A N 1
ATOM 689 C CA . ALA A 1 92 ? -3.879 5.445 4.25 1 98.81 92 ALA A CA 1
ATOM 690 C C . ALA A 1 92 ? -4.039 4.09 3.566 1 98.81 92 ALA A C 1
ATOM 692 O O . ALA A 1 92 ? -3.053 3.459 3.184 1 98.81 92 ALA A O 1
ATOM 693 N N . ALA A 1 93 ? -5.242 3.705 3.438 1 98.75 93 ALA A N 1
ATOM 694 C CA . ALA A 1 93 ? -5.52 2.404 2.832 1 98.75 93 ALA A CA 1
ATOM 695 C C . ALA A 1 93 ? -6.793 2.451 1.989 1 98.75 93 ALA A C 1
ATOM 697 O O . ALA A 1 93 ? -7.711 3.217 2.285 1 98.75 93 ALA A O 1
ATOM 698 N N . SER A 1 94 ? -6.812 1.661 0.99 1 98.5 94 SER A N 1
ATOM 699 C CA . SER A 1 94 ? -8 1.405 0.184 1 98.5 94 SER A CA 1
ATOM 700 C C . SER A 1 94 ? -8.188 -0.088 -0.069 1 98.5 94 SER A C 1
ATOM 702 O O . SER A 1 94 ? -7.219 -0.847 -0.076 1 98.5 94 SER A O 1
ATOM 704 N N . ALA A 1 95 ? -9.352 -0.468 -0.246 1 98.06 95 ALA A N 1
ATOM 705 C CA . ALA A 1 95 ? -9.695 -1.836 -0.623 1 98.06 95 ALA A CA 1
ATOM 706 C C . ALA A 1 95 ? -10.719 -1.851 -1.753 1 98.06 95 ALA A C 1
ATOM 708 O O . ALA A 1 95 ? -11.656 -1.052 -1.758 1 98.06 95 ALA A O 1
ATOM 709 N N . ALA A 1 96 ? -10.508 -2.709 -2.689 1 97.88 96 ALA A N 1
ATOM 710 C CA . ALA A 1 96 ? -11.398 -2.871 -3.836 1 97.88 96 ALA A CA 1
ATOM 711 C C . ALA A 1 96 ? -11.391 -4.312 -4.34 1 97.88 96 ALA A C 1
ATOM 713 O O . ALA A 1 96 ? -10.523 -5.102 -3.963 1 97.88 96 ALA A O 1
ATOM 714 N N . ALA A 1 97 ? -12.328 -4.613 -5.152 1 95.81 97 ALA A N 1
ATOM 715 C CA . ALA A 1 97 ? -12.375 -5.938 -5.766 1 95.81 97 ALA A CA 1
ATOM 716 C C . ALA A 1 97 ? -11.188 -6.145 -6.707 1 95.81 97 ALA A C 1
ATOM 718 O O . ALA A 1 97 ? -10.656 -7.254 -6.809 1 95.81 97 ALA A O 1
ATOM 719 N N . HIS A 1 98 ? -10.727 -5.059 -7.301 1 95.19 98 HIS A N 1
ATOM 720 C CA . HIS A 1 98 ? -9.625 -5.133 -8.25 1 95.19 98 HIS A CA 1
ATOM 721 C C . HIS A 1 98 ? -8.57 -4.066 -7.965 1 95.19 98 HIS A C 1
ATOM 723 O O . HIS A 1 98 ? -8.891 -3.016 -7.402 1 95.19 98 HIS A O 1
ATOM 729 N N . ARG A 1 99 ? -7.379 -4.418 -8.453 1 95.81 99 ARG A N 1
ATOM 730 C CA . ARG A 1 99 ? -6.223 -3.631 -8.039 1 95.81 99 ARG A CA 1
ATOM 731 C C . ARG A 1 99 ? -6.277 -2.227 -8.633 1 95.81 99 ARG A C 1
ATOM 733 O O . ARG A 1 99 ? -5.887 -1.256 -7.98 1 95.81 99 ARG A O 1
ATOM 740 N N . ARG A 1 100 ? -6.773 -2.068 -9.852 1 96.19 100 ARG A N 1
ATOM 741 C CA . ARG A 1 100 ? -6.77 -0.765 -10.508 1 96.19 100 ARG A CA 1
ATOM 742 C C . ARG A 1 100 ? -7.562 0.258 -9.703 1 96.19 100 ARG A C 1
ATOM 744 O O . ARG A 1 100 ? -7.086 1.368 -9.453 1 96.19 100 ARG A O 1
ATOM 751 N N . GLU A 1 101 ? -8.75 -0.122 -9.273 1 97.56 101 GLU A N 1
ATOM 752 C CA . GLU A 1 101 ? -9.609 0.767 -8.492 1 97.56 101 GLU A CA 1
ATOM 753 C C . GLU A 1 101 ? -8.977 1.097 -7.145 1 97.56 101 GLU A C 1
ATOM 755 O O . GLU A 1 101 ? -9.062 2.23 -6.672 1 97.56 101 GLU A O 1
ATOM 760 N N . ALA A 1 102 ? -8.375 0.141 -6.531 1 98.19 102 ALA A N 1
ATOM 761 C CA . ALA A 1 102 ? -7.734 0.355 -5.234 1 98.19 102 ALA A CA 1
ATOM 762 C C . ALA A 1 102 ? -6.594 1.363 -5.344 1 98.19 102 ALA A C 1
ATOM 764 O O . ALA A 1 102 ? -6.473 2.264 -4.508 1 98.19 102 ALA A O 1
ATOM 765 N N . PHE A 1 103 ? -5.754 1.251 -6.414 1 98.38 103 PHE A N 1
ATOM 766 C CA . PHE A 1 103 ? -4.637 2.164 -6.629 1 98.38 103 PHE A CA 1
ATOM 767 C C . PHE A 1 103 ? -5.137 3.58 -6.883 1 98.38 103 PHE A C 1
ATOM 769 O O . PHE A 1 103 ? -4.66 4.535 -6.27 1 98.38 103 PHE A O 1
ATOM 776 N N . GLU A 1 104 ? -6.102 3.668 -7.727 1 97.94 104 GLU A N 1
ATOM 777 C CA . GLU A 1 104 ? -6.625 4.988 -8.062 1 97.94 104 GLU A CA 1
ATOM 778 C C . GLU A 1 104 ? -7.219 5.676 -6.84 1 97.94 104 GLU A C 1
ATOM 780 O O . GLU A 1 104 ? -6.992 6.867 -6.621 1 97.94 104 GLU A O 1
ATOM 785 N N . ALA A 1 105 ? -7.938 4.938 -6.086 1 98.19 105 ALA A N 1
ATOM 786 C CA . ALA A 1 105 ? -8.617 5.492 -4.918 1 98.19 105 ALA A CA 1
ATOM 787 C C . ALA A 1 105 ? -7.609 6.016 -3.895 1 98.19 105 ALA A C 1
ATOM 789 O O . ALA A 1 105 ? -7.77 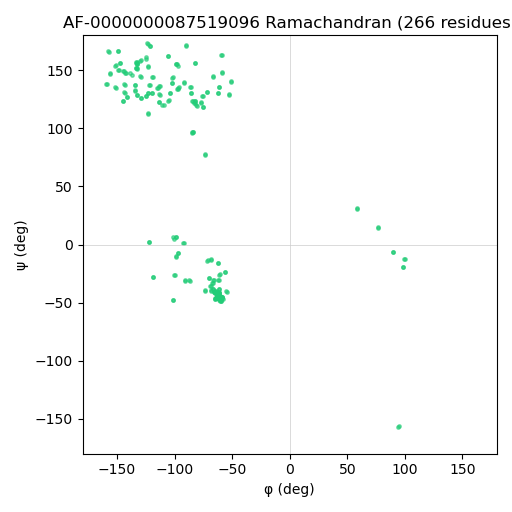7.117 -3.363 1 98.19 105 ALA A O 1
ATOM 790 N N . ILE A 1 106 ? -6.586 5.25 -3.658 1 98.56 106 ILE A N 1
ATOM 791 C CA . ILE A 1 106 ? -5.656 5.617 -2.6 1 98.56 106 ILE A CA 1
ATOM 792 C 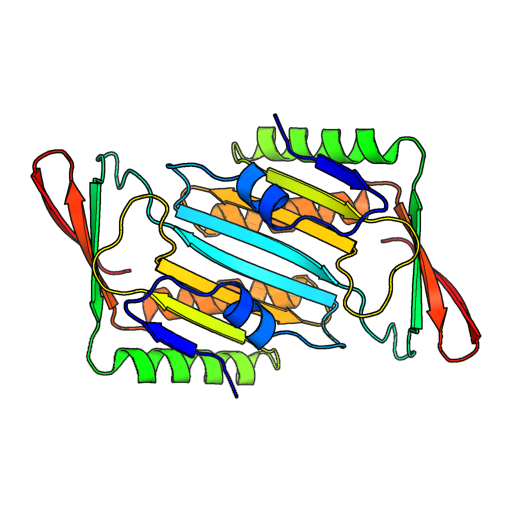C . ILE A 1 106 ? -4.801 6.801 -3.053 1 98.56 106 ILE A C 1
ATOM 794 O O . ILE A 1 106 ? -4.488 7.691 -2.258 1 98.56 106 ILE A O 1
ATOM 798 N N . GLU A 1 107 ? -4.414 6.793 -4.289 1 98.06 107 GLU A N 1
ATOM 799 C CA . GLU A 1 107 ? -3.641 7.914 -4.816 1 98.06 107 GLU A CA 1
ATOM 800 C C . GLU A 1 107 ? -4.426 9.219 -4.723 1 98.06 107 GLU A C 1
ATOM 802 O O . GLU A 1 107 ? -3.902 10.234 -4.262 1 98.06 107 GLU A O 1
ATOM 807 N N . ASN A 1 108 ? -5.656 9.125 -5.145 1 98.19 108 ASN A N 1
ATOM 808 C CA . ASN A 1 108 ? -6.508 10.312 -5.074 1 98.19 108 ASN A CA 1
ATOM 809 C C . ASN A 1 108 ? -6.727 10.758 -3.631 1 98.19 108 ASN A C 1
ATOM 811 O O . ASN A 1 108 ? -6.699 11.953 -3.338 1 98.19 108 ASN A O 1
ATOM 815 N N . LEU A 1 109 ? -6.961 9.828 -2.752 1 98.56 109 LEU A N 1
ATOM 816 C CA . LEU A 1 109 ? -7.188 10.148 -1.347 1 98.56 109 LEU A CA 1
ATOM 817 C C . LEU A 1 109 ? -5.98 10.859 -0.746 1 98.56 109 LEU A C 1
ATOM 819 O O . LEU A 1 109 ? -6.125 11.898 -0.101 1 98.56 109 LEU A O 1
ATOM 823 N N . VAL A 1 110 ? -4.84 10.312 -0.972 1 98.5 110 VAL A N 1
ATOM 824 C CA . VAL A 1 110 ? -3.611 10.875 -0.422 1 98.5 110 VAL A CA 1
ATOM 825 C C . VAL A 1 110 ? -3.396 12.289 -0.967 1 98.5 110 VAL A C 1
ATOM 827 O O . VAL A 1 110 ? -3.062 13.203 -0.215 1 98.5 110 VAL A O 1
ATOM 830 N N . GLU A 1 111 ? -3.666 12.406 -2.244 1 97.94 111 GLU A N 1
ATOM 831 C CA . GLU A 1 111 ? -3.527 13.719 -2.863 1 97.94 111 GLU A CA 1
ATOM 832 C C . GLU A 1 111 ? -4.465 14.734 -2.217 1 97.94 111 GLU A C 1
ATOM 834 O O . GLU A 1 111 ? -4.055 15.859 -1.903 1 97.94 111 GLU A O 1
ATOM 839 N N . ARG A 1 112 ? -5.641 14.406 -2.053 1 98.38 112 ARG A N 1
ATOM 840 C CA . ARG A 1 112 ? -6.621 15.32 -1.475 1 98.38 112 ARG A CA 1
ATOM 841 C C . ARG A 1 112 ? -6.277 15.641 -0.024 1 98.38 112 ARG A C 1
ATOM 843 O O . ARG A 1 112 ? -6.414 16.781 0.41 1 98.38 112 ARG A O 1
ATOM 850 N N . ILE A 1 113 ? -5.867 14.617 0.722 1 98.06 113 ILE A N 1
ATOM 851 C CA . ILE A 1 113 ? -5.504 14.836 2.117 1 98.06 113 ILE A CA 1
ATOM 852 C C . ILE A 1 113 ? -4.375 15.867 2.199 1 98.06 113 ILE A C 1
ATOM 854 O O . ILE A 1 113 ? -4.449 16.812 2.98 1 98.06 113 ILE A O 1
ATOM 858 N N . LYS A 1 114 ? -3.41 15.719 1.374 1 96.69 114 LYS A N 1
ATOM 859 C CA . LYS A 1 114 ? -2.246 16.594 1.41 1 96.69 114 LYS A CA 1
ATOM 860 C C . LYS A 1 114 ? -2.602 18 0.931 1 96.69 114 LYS A C 1
ATOM 862 O O . LYS A 1 114 ? -2.021 18.984 1.392 1 96.69 114 LYS A O 1
ATOM 867 N N . ALA A 1 115 ? -3.598 18.078 0.06 1 96.56 115 ALA A N 1
ATOM 868 C CA . ALA A 1 115 ? -3.969 19.375 -0.528 1 96.56 115 ALA A CA 1
ATOM 869 C C . ALA A 1 115 ? -4.969 20.109 0.355 1 96.56 115 ALA A C 1
ATOM 871 O O . ALA A 1 115 ? -4.969 21.344 0.406 1 96.56 115 ALA A O 1
ATOM 872 N N . GLU A 1 116 ? -5.789 19.328 1.071 1 97.44 116 GLU A N 1
ATOM 873 C CA . GLU A 1 116 ? -6.996 19.969 1.584 1 97.44 116 GLU A CA 1
ATOM 874 C C . GLU A 1 116 ? -7.027 19.938 3.109 1 97.44 116 GLU A C 1
ATOM 876 O O . GLU A 1 116 ? -7.75 20.719 3.732 1 97.44 116 GLU A O 1
ATOM 881 N N . VAL A 1 117 ? -6.406 18.969 3.754 1 97.56 117 VAL A N 1
ATOM 882 C CA . VAL A 1 117 ? -6.441 18.922 5.211 1 97.56 117 VAL A CA 1
ATOM 883 C C . VAL A 1 117 ? -5.473 19.953 5.785 1 97.56 117 VAL A C 1
ATOM 885 O O . VAL A 1 117 ? -4.285 19.938 5.461 1 97.56 117 VAL A O 1
ATOM 888 N N . PRO A 1 118 ? -5.891 20.859 6.574 1 96.81 118 PRO A N 1
ATOM 889 C CA . PRO A 1 118 ? -5.043 21.938 7.09 1 96.81 118 PRO A CA 1
ATOM 890 C C . PRO A 1 118 ? -4.059 21.453 8.156 1 96.81 118 PRO A C 1
ATOM 892 O O . PRO A 1 118 ? -4.258 21.703 9.344 1 96.81 118 PRO A O 1
ATOM 895 N N . ILE A 1 119 ? -3.043 20.828 7.781 1 95.75 119 ILE A N 1
ATOM 896 C CA . ILE A 1 119 ? -1.899 20.375 8.562 1 95.75 119 ILE A CA 1
ATOM 897 C C . ILE A 1 119 ? -0.614 20.984 7.996 1 95.75 119 ILE A C 1
ATOM 899 O O . ILE A 1 119 ? -0.442 21.047 6.777 1 95.75 119 ILE A O 1
ATOM 903 N N . TRP A 1 120 ? 0.274 21.438 8.859 1 93.06 120 TRP A N 1
ATOM 904 C CA . TRP A 1 120 ? 1.548 22.016 8.453 1 93.06 120 TRP A CA 1
ATOM 905 C C . TRP A 1 120 ? 2.707 21.391 9.211 1 93.06 120 TRP A C 1
ATOM 907 O O . TRP A 1 120 ? 2.498 20.688 10.203 1 93.06 120 TRP A O 1
ATOM 917 N N . LYS A 1 121 ? 3.824 21.531 8.586 1 91.31 121 LYS A N 1
ATOM 918 C CA . LYS A 1 121 ? 4.992 20.953 9.242 1 91.31 121 LYS A CA 1
ATOM 919 C C . LYS A 1 121 ? 6.129 21.969 9.336 1 91.31 121 LYS A C 1
ATOM 921 O O . LYS A 1 121 ? 6.27 22.828 8.469 1 91.31 121 LYS A O 1
ATOM 926 N N . ARG A 1 122 ? 6.793 21.875 10.383 1 90.94 122 ARG A N 1
ATOM 927 C CA . ARG A 1 122 ? 8.047 22.594 10.57 1 90.94 122 ARG A CA 1
ATOM 928 C C . ARG A 1 122 ? 9.234 21.641 10.555 1 90.94 122 ARG A C 1
ATOM 930 O O . ARG A 1 122 ? 9.32 20.734 11.383 1 90.94 122 ARG A O 1
ATOM 937 N N . GLN A 1 123 ? 10.117 21.844 9.656 1 90.62 123 GLN A N 1
ATOM 938 C CA . GLN A 1 123 ? 11.289 20.984 9.508 1 90.62 123 GLN A CA 1
ATOM 939 C C . GLN A 1 123 ? 12.5 21.578 10.211 1 90.62 123 GLN A C 1
ATOM 941 O O . GLN A 1 123 ? 12.727 22.781 10.164 1 90.62 123 GLN A O 1
ATOM 946 N N . HIS A 1 124 ? 13.125 20.734 10.883 1 88.88 124 HIS A N 1
ATOM 947 C CA . HIS A 1 124 ? 14.391 21.109 11.508 1 88.88 124 HIS A CA 1
ATOM 948 C C . HIS A 1 124 ? 15.578 20.516 10.766 1 88.88 124 HIS A C 1
ATOM 950 O O . HIS A 1 124 ? 15.711 19.297 10.68 1 88.88 124 HIS A O 1
ATOM 956 N N . PHE A 1 125 ? 16.5 21.391 10.352 1 86 125 PHE A N 1
ATOM 957 C CA . PHE A 1 125 ? 17.625 20.938 9.555 1 86 125 PHE A CA 1
ATOM 958 C C . PHE A 1 125 ? 18.859 20.75 10.43 1 86 125 PHE A C 1
ATOM 960 O O . PHE A 1 125 ? 18.953 21.344 11.516 1 86 125 PHE A O 1
ATOM 967 N N . THR A 1 126 ? 19.703 19.922 9.953 1 83.44 126 THR A N 1
ATOM 968 C CA . THR A 1 126 ? 20.938 19.641 10.695 1 83.44 126 THR A CA 1
ATOM 969 C C . THR A 1 126 ? 21.766 20.922 10.852 1 83.44 126 THR A C 1
ATOM 971 O O . THR A 1 126 ? 22.562 21.047 11.789 1 83.44 126 THR A O 1
ATOM 974 N N . SER A 1 127 ? 21.578 21.797 9.969 1 84.81 127 SER A N 1
ATOM 975 C CA . SER A 1 127 ? 22.281 23.062 10 1 84.81 127 SER A CA 1
ATOM 976 C C . SER A 1 127 ? 21.812 23.922 11.172 1 84.81 127 SER A C 1
ATOM 978 O O . SER A 1 127 ? 22.469 24.922 11.516 1 84.81 127 SER A O 1
ATOM 980 N N . GLY A 1 128 ? 20.766 23.562 11.75 1 81.62 128 GLY A N 1
ATOM 981 C CA . GLY A 1 128 ? 20.188 24.328 12.836 1 81.62 128 GLY A CA 1
ATOM 982 C C . GLY A 1 128 ? 19.016 25.203 12.398 1 81.62 128 GLY A C 1
ATOM 983 O O . GLY A 1 128 ? 18.281 25.734 13.234 1 81.62 128 GLY A O 1
ATOM 984 N N . SER A 1 129 ? 18.844 25.344 11.094 1 82.75 129 SER A N 1
ATOM 985 C CA . SER A 1 129 ? 17.734 26.141 10.57 1 82.75 129 SER A CA 1
ATOM 986 C C . SER A 1 129 ? 16.438 25.328 10.539 1 82.75 129 SER A C 1
ATOM 988 O O . SER A 1 129 ? 16.469 24.094 10.648 1 82.75 129 SER A O 1
ATOM 990 N N . SER A 1 130 ? 15.305 26.156 10.57 1 80.44 130 SER A N 1
ATOM 991 C CA . SER A 1 130 ? 14.008 25.516 10.453 1 80.44 130 SER A CA 1
ATOM 992 C C . SER A 1 130 ? 13.125 26.234 9.438 1 80.44 130 SER A C 1
ATOM 994 O O . SER A 1 130 ? 13.297 27.438 9.195 1 80.44 130 SER A O 1
ATOM 996 N N . GLU A 1 131 ? 12.203 25.453 8.812 1 83.12 131 GLU A N 1
ATOM 997 C CA . GLU A 1 131 ? 11.297 26.016 7.812 1 83.12 131 GLU A CA 1
ATOM 998 C C . GLU A 1 131 ? 9.914 25.359 7.906 1 83.12 131 GLU A C 1
ATOM 1000 O O . GLU A 1 131 ? 9.805 24.156 8.117 1 83.12 131 GLU A O 1
ATOM 1005 N N . TRP A 1 132 ? 8.969 26.25 7.789 1 80.75 132 TRP A N 1
ATOM 1006 C CA . TRP A 1 132 ? 7.594 25.781 7.703 1 80.75 132 TRP A CA 1
ATOM 1007 C C . TRP A 1 132 ? 7.227 25.438 6.262 1 80.75 132 TRP A C 1
ATOM 1009 O O . TRP A 1 132 ? 7.523 26.203 5.34 1 80.75 132 TRP A O 1
ATOM 1019 N N . VAL A 1 133 ? 6.676 24.219 6.223 1 76.81 133 VAL A N 1
ATOM 1020 C CA . VAL A 1 133 ? 6.258 23.797 4.887 1 76.81 133 VAL A CA 1
ATOM 1021 C C . VAL A 1 133 ? 4.855 23.188 4.953 1 76.81 133 VAL A C 1
ATOM 1023 O O . VAL A 1 133 ? 4.5 22.531 5.93 1 76.81 133 VAL A O 1
ATOM 1026 N N . GLY A 1 134 ? 3.977 23.609 4.047 1 73.62 134 GLY A N 1
ATOM 1027 C CA . GLY A 1 134 ? 2.73 22.875 3.875 1 73.62 134 GLY A CA 1
ATOM 1028 C C . GLY A 1 134 ? 2.939 21.422 3.49 1 73.62 134 GLY A C 1
ATOM 1029 O O . GLY A 1 134 ? 4.031 21.047 3.066 1 73.62 134 GLY A O 1
ATOM 1030 N N . LEU A 1 135 ? 1.93 20.609 3.645 1 72 135 LEU A N 1
ATOM 1031 C CA . LEU A 1 135 ? 2.057 19.203 3.311 1 72 135 LEU A CA 1
ATOM 1032 C C . LEU A 1 135 ? 2.35 19.016 1.824 1 72 135 LEU A C 1
ATOM 1034 O O . LEU A 1 135 ? 1.953 19.844 1.003 1 72 135 LEU A O 1
ATOM 1038 N N . MET B 1 1 ? 20.031 -6.414 -1.614 1 56.59 1 MET B N 1
ATOM 1039 C CA . MET B 1 1 ? 19.453 -7.484 -2.428 1 56.59 1 MET B CA 1
ATOM 1040 C C . MET B 1 1 ? 17.938 -7.441 -2.381 1 56.59 1 MET B C 1
ATOM 1042 O O . MET B 1 1 ? 17.344 -7.051 -1.369 1 56.59 1 MET B O 1
ATOM 1046 N N . SER B 1 2 ? 17.281 -7.613 -3.584 1 75.38 2 SER B N 1
ATOM 1047 C CA . SER B 1 2 ? 15.828 -7.531 -3.732 1 75.38 2 SER B CA 1
ATOM 1048 C C . SER B 1 2 ? 15.133 -8.617 -2.92 1 75.38 2 SER B C 1
ATOM 1050 O O . SER B 1 2 ? 15.664 -9.711 -2.744 1 75.38 2 SER B O 1
ATOM 1052 N N . TYR B 1 3 ? 14.219 -8.258 -2.205 1 93.75 3 TYR B N 1
ATOM 1053 C CA . TYR B 1 3 ? 13.422 -9.227 -1.457 1 93.75 3 TYR B CA 1
ATOM 1054 C C . TYR B 1 3 ? 12.305 -9.797 -2.318 1 93.75 3 TYR B C 1
ATOM 1056 O O . TYR B 1 3 ? 11.273 -9.148 -2.521 1 93.75 3 TYR B O 1
ATOM 1064 N N . ALA B 1 4 ? 12.539 -10.883 -2.865 1 97.88 4 ALA B N 1
ATOM 1065 C CA . ALA B 1 4 ? 11.617 -11.625 -3.713 1 97.88 4 ALA B CA 1
ATOM 1066 C C . ALA B 1 4 ? 11.508 -13.078 -3.268 1 97.88 4 ALA B C 1
ATOM 1068 O O . ALA B 1 4 ? 12.516 -13.781 -3.182 1 97.88 4 ALA B O 1
ATOM 1069 N N . LEU B 1 5 ? 10.281 -13.523 -3.035 1 98.12 5 LEU B N 1
ATOM 1070 C CA . LEU B 1 5 ? 10.148 -14.867 -2.49 1 98.12 5 LEU B CA 1
ATOM 10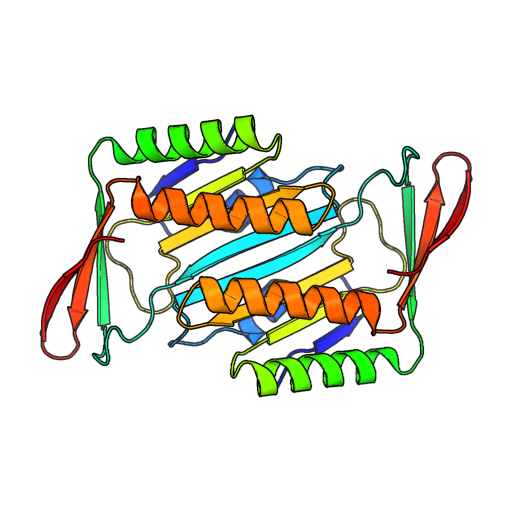71 C C . LEU B 1 5 ? 8.828 -15.492 -2.91 1 98.12 5 LEU B C 1
ATOM 1073 O O . LEU B 1 5 ? 7.785 -14.836 -2.891 1 98.12 5 LEU B O 1
ATOM 1077 N N . ILE B 1 6 ? 8.844 -16.688 -3.309 1 98.12 6 ILE B N 1
ATOM 1078 C CA . ILE B 1 6 ? 7.664 -17.547 -3.408 1 98.12 6 ILE B CA 1
ATOM 1079 C C . ILE B 1 6 ? 7.656 -18.547 -2.256 1 98.12 6 ILE B C 1
ATOM 1081 O O . ILE B 1 6 ? 8.664 -19.219 -1.995 1 98.12 6 ILE B O 1
ATOM 1085 N N . THR B 1 7 ? 6.578 -18.672 -1.566 1 98 7 THR B N 1
ATOM 1086 C CA . THR B 1 7 ? 6.543 -19.469 -0.344 1 98 7 THR B CA 1
ATOM 1087 C C . THR B 1 7 ? 5.176 -20.125 -0.164 1 98 7 THR B C 1
ATOM 1089 O O . THR B 1 7 ? 4.176 -19.625 -0.694 1 98 7 THR B O 1
ATOM 1092 N N . ASP B 1 8 ? 5.141 -21.203 0.584 1 97.5 8 ASP B N 1
ATOM 1093 C CA . ASP B 1 8 ? 3.863 -21.828 0.917 1 97.5 8 ASP B CA 1
ATOM 1094 C C . ASP B 1 8 ? 3.42 -21.453 2.328 1 97.5 8 ASP B C 1
ATOM 1096 O O . ASP B 1 8 ? 2.406 -21.953 2.82 1 97.5 8 ASP B O 1
ATOM 1100 N N . GLN B 1 9 ? 4.188 -20.562 2.965 1 98.06 9 GLN B N 1
ATOM 1101 C CA . GLN B 1 9 ? 3.852 -20.078 4.301 1 98.06 9 GLN B CA 1
ATOM 1102 C C . GLN B 1 9 ? 3.148 -18.719 4.23 1 98.06 9 GLN B C 1
ATOM 1104 O O . GLN B 1 9 ? 3.293 -18 3.246 1 98.06 9 GLN B O 1
ATOM 1109 N N . PRO B 1 10 ? 2.357 -18.438 5.289 1 98.06 10 PRO B N 1
ATOM 1110 C CA . PRO B 1 10 ? 1.779 -17.094 5.324 1 98.06 10 PRO B CA 1
ATOM 1111 C C . PRO B 1 10 ? 2.824 -15.992 5.129 1 98.06 10 PRO B C 1
ATOM 1113 O O . PRO B 1 10 ? 3.936 -16.094 5.656 1 98.06 10 PRO B O 1
ATOM 1116 N N . ILE B 1 11 ? 2.504 -14.969 4.398 1 98.19 11 ILE B N 1
ATOM 1117 C CA . ILE B 1 11 ? 3.453 -13.922 4.055 1 98.19 11 ILE B CA 1
ATOM 1118 C C . ILE B 1 11 ? 3.75 -13.07 5.289 1 98.19 11 ILE B C 1
ATOM 1120 O O . ILE B 1 11 ? 2.832 -12.648 5.996 1 98.19 11 ILE B O 1
ATOM 1124 N N . ASP B 1 12 ? 4.977 -12.883 5.488 1 97.56 12 ASP B N 1
ATOM 1125 C CA . ASP B 1 12 ? 5.434 -11.938 6.496 1 97.56 12 ASP B CA 1
ATOM 1126 C C . ASP B 1 12 ? 5.457 -10.516 5.938 1 97.56 12 ASP B C 1
ATOM 1128 O O . ASP B 1 12 ? 6.465 -10.078 5.375 1 97.56 12 ASP B O 1
ATOM 1132 N N . GLU B 1 13 ? 4.41 -9.766 6.207 1 96.38 13 GLU B N 1
ATOM 1133 C CA . GLU B 1 13 ? 4.254 -8.445 5.605 1 96.38 13 GLU B CA 1
ATOM 1134 C C . GLU B 1 13 ? 5.316 -7.477 6.125 1 96.38 13 GLU B C 1
ATOM 1136 O O . GLU B 1 13 ? 5.742 -6.574 5.402 1 96.38 13 GLU B O 1
ATOM 1141 N N . ASP B 1 14 ? 5.652 -7.703 7.355 1 94.75 14 ASP B N 1
ATOM 1142 C CA . ASP B 1 14 ? 6.695 -6.855 7.926 1 94.75 14 ASP B CA 1
ATOM 1143 C C . ASP B 1 14 ? 8.016 -7.039 7.191 1 94.75 14 ASP B C 1
ATOM 1145 O O . ASP B 1 14 ? 8.742 -6.074 6.949 1 94.75 14 ASP B O 1
ATOM 1149 N N . ALA B 1 15 ? 8.336 -8.273 6.879 1 96.62 15 ALA B N 1
ATOM 1150 C CA . ALA B 1 15 ? 9.555 -8.547 6.133 1 96.62 15 ALA B CA 1
ATOM 1151 C C . ALA B 1 15 ? 9.531 -7.883 4.762 1 96.62 15 ALA B C 1
ATOM 1153 O O . ALA B 1 15 ? 10.547 -7.367 4.293 1 96.62 15 ALA B O 1
ATOM 1154 N N . VAL B 1 16 ? 8.375 -7.871 4.129 1 97.94 16 VAL B N 1
ATOM 1155 C CA . VAL B 1 16 ? 8.227 -7.227 2.826 1 97.94 16 VAL B CA 1
ATOM 1156 C C . VAL B 1 16 ? 8.477 -5.727 2.961 1 97.94 16 VAL B C 1
ATOM 1158 O O . VAL B 1 16 ? 9.234 -5.145 2.182 1 97.94 16 VAL B O 1
ATOM 1161 N N . ARG B 1 17 ? 7.91 -5.129 3.941 1 96.06 17 ARG B N 1
ATOM 1162 C CA . ARG B 1 17 ? 8.078 -3.703 4.199 1 96.06 17 ARG B CA 1
ATOM 1163 C C . ARG B 1 17 ? 9.531 -3.367 4.492 1 96.06 17 ARG B C 1
ATOM 1165 O O . ARG B 1 17 ? 10.07 -2.395 3.959 1 96.06 17 ARG B O 1
ATOM 1172 N N . GLN B 1 18 ? 10.125 -4.18 5.312 1 95.31 18 GLN B N 1
ATOM 1173 C CA . GLN B 1 18 ? 11.516 -3.965 5.676 1 95.31 18 GLN B CA 1
ATOM 1174 C C . GLN B 1 18 ? 12.422 -4.062 4.449 1 95.31 18 GLN B C 1
ATOM 1176 O O . GLN B 1 18 ? 13.469 -3.406 4.387 1 95.31 18 GLN B O 1
ATOM 1181 N N . GLY B 1 19 ? 12.023 -4.848 3.535 1 96.69 19 GLY B N 1
ATOM 1182 C CA . GLY B 1 19 ? 12.797 -5.043 2.318 1 96.69 19 GLY B CA 1
ATOM 1183 C C . GLY B 1 19 ? 12.961 -3.771 1.505 1 96.69 19 GLY B C 1
ATOM 1184 O O . GLY B 1 19 ? 13.852 -3.678 0.663 1 96.69 19 GLY B O 1
ATOM 1185 N N . VAL B 1 20 ? 12.086 -2.721 1.833 1 97.44 20 VAL B N 1
ATOM 1186 C CA . VAL B 1 20 ? 12.164 -1.515 1.015 1 97.44 20 VAL B CA 1
ATOM 1187 C C . VAL B 1 20 ? 12.469 -0.309 1.899 1 97.44 20 VAL B C 1
ATOM 1189 O O . VAL B 1 20 ? 12.5 0.828 1.422 1 97.44 20 VAL B O 1
ATOM 1192 N N . GLN B 1 21 ? 12.648 -0.502 3.102 1 93.25 21 GLN B N 1
ATOM 1193 C CA . GLN B 1 21 ? 12.883 0.586 4.047 1 93.25 21 GLN B CA 1
ATOM 1194 C C . GLN B 1 21 ? 14.164 1.346 3.701 1 93.25 21 GLN B C 1
ATOM 1196 O O . GLN B 1 21 ? 15.188 0.736 3.381 1 93.25 21 GLN B O 1
ATOM 1201 N N . SER B 1 22 ? 14.117 2.635 3.744 1 93.88 22 SER B N 1
ATOM 1202 C CA . SER B 1 22 ? 15.25 3.523 3.488 1 93.88 22 SER B CA 1
ATOM 1203 C C . SER B 1 22 ? 15.047 4.875 4.164 1 93.88 22 SER B C 1
ATOM 1205 O O . SER B 1 22 ? 13.93 5.395 4.211 1 93.88 22 SER B O 1
ATOM 1207 N N . ASP B 1 23 ? 16.094 5.473 4.57 1 93.25 23 ASP B N 1
ATOM 1208 C CA . ASP B 1 23 ? 16.016 6.785 5.199 1 93.25 23 ASP B CA 1
ATOM 1209 C C . ASP B 1 23 ? 15.68 7.867 4.172 1 93.25 23 ASP B C 1
ATOM 1211 O O . ASP B 1 23 ? 15.32 8.984 4.539 1 93.25 23 ASP B O 1
ATOM 1215 N N . THR B 1 24 ? 15.82 7.465 2.953 1 93.62 24 THR B N 1
ATOM 1216 C CA . THR B 1 24 ? 15.578 8.461 1.911 1 93.62 24 THR B CA 1
ATOM 1217 C C . THR B 1 24 ? 14.156 8.344 1.375 1 93.62 24 THR B C 1
ATOM 1219 O O . THR B 1 24 ? 13.711 9.188 0.59 1 93.62 24 THR B O 1
ATOM 1222 N N . ALA B 1 25 ? 13.469 7.305 1.821 1 95.56 25 ALA B N 1
ATOM 1223 C CA . ALA B 1 25 ? 12.117 7.074 1.307 1 95.56 25 ALA B CA 1
ATOM 1224 C C . ALA B 1 25 ? 11.102 7.941 2.039 1 95.56 25 ALA B C 1
ATOM 1226 O O . ALA B 1 25 ? 11.016 7.906 3.27 1 95.56 25 ALA B O 1
ATOM 1227 N N . GLY B 1 26 ? 10.406 8.703 1.283 1 96.88 26 GLY B N 1
ATOM 1228 C CA . GLY B 1 26 ? 9.32 9.5 1.835 1 96.88 26 GLY B CA 1
ATOM 1229 C C . GLY B 1 26 ? 7.953 8.859 1.637 1 96.88 26 GLY B C 1
ATOM 1230 O O . GLY B 1 26 ? 6.953 9.344 2.172 1 96.88 26 GLY B O 1
ATOM 1231 N N . ALA B 1 27 ? 7.984 7.812 0.805 1 98.25 27 ALA B N 1
ATOM 1232 C CA . ALA B 1 27 ? 6.746 7.105 0.496 1 98.25 27 ALA B CA 1
ATOM 1233 C C . ALA B 1 27 ? 6.984 5.605 0.372 1 98.25 27 ALA B C 1
ATOM 1235 O O . ALA B 1 27 ? 7.938 5.176 -0.287 1 98.25 27 ALA B O 1
ATOM 1236 N N . VAL B 1 28 ? 6.195 4.855 1.034 1 98.38 28 VAL B N 1
ATOM 1237 C CA . VAL B 1 28 ? 6.145 3.406 0.876 1 98.38 28 VAL B CA 1
ATOM 1238 C C . VAL B 1 28 ? 4.727 2.975 0.5 1 98.38 28 VAL B C 1
ATOM 1240 O O . VAL B 1 28 ? 3.756 3.406 1.122 1 98.38 28 VAL B O 1
ATOM 1243 N N . VAL B 1 29 ? 4.605 2.184 -0.5 1 98.75 29 VAL B N 1
ATOM 1244 C CA . VAL B 1 29 ? 3.316 1.638 -0.913 1 98.75 29 VAL B CA 1
ATOM 1245 C C . VAL B 1 29 ? 3.35 0.114 -0.825 1 98.75 29 VAL B C 1
ATOM 1247 O O . VAL B 1 29 ? 4.297 -0.521 -1.29 1 98.75 29 VAL B O 1
ATOM 1250 N N . LEU B 1 30 ? 2.365 -0.413 -0.196 1 98.62 30 LEU B N 1
ATOM 1251 C CA . LEU B 1 30 ? 2.182 -1.857 -0.112 1 98.62 30 LEU B CA 1
ATOM 1252 C C . LEU B 1 30 ? 0.911 -2.287 -0.839 1 98.62 30 LEU B C 1
ATOM 1254 O O . LEU B 1 30 ? -0.133 -1.644 -0.706 1 98.62 30 LEU B O 1
ATOM 1258 N N . PHE B 1 31 ? 1.088 -3.273 -1.546 1 98.81 31 PHE B N 1
ATOM 1259 C CA . PHE B 1 31 ? -0.045 -3.914 -2.203 1 98.81 31 PHE B CA 1
ATOM 1260 C C . PHE B 1 31 ? -0.286 -5.305 -1.633 1 98.81 31 PHE B C 1
ATOM 1262 O O . PHE B 1 31 ? 0.657 -6.078 -1.446 1 98.81 31 PHE B O 1
ATOM 1269 N N . HIS B 1 32 ? -1.498 -5.602 -1.403 1 98.56 32 HIS B N 1
ATOM 1270 C CA . HIS B 1 32 ? -1.938 -6.926 -0.985 1 98.56 32 HIS B CA 1
ATOM 1271 C C . HIS B 1 32 ? -2.975 -7.492 -1.948 1 98.56 32 HIS B C 1
ATOM 1273 O O . HIS B 1 32 ? -4.086 -6.969 -2.047 1 98.56 32 HIS B O 1
ATOM 1279 N N . GLY B 1 33 ? -2.607 -8.523 -2.648 1 97.81 33 GLY B N 1
ATOM 1280 C CA . GLY B 1 33 ? -3.598 -9.352 -3.318 1 97.81 33 GLY B CA 1
ATOM 1281 C C . GLY B 1 33 ? -4.262 -10.352 -2.395 1 97.81 33 GLY B C 1
ATOM 1282 O O . GLY B 1 33 ? -3.6 -11.25 -1.866 1 97.81 33 GLY B O 1
ATOM 1283 N N . ILE B 1 34 ? -5.531 -10.242 -2.264 1 97.25 34 ILE B N 1
ATOM 1284 C CA . ILE B 1 34 ? -6.258 -10.984 -1.239 1 97.25 34 ILE B CA 1
ATOM 1285 C C . ILE B 1 34 ? -7.277 -11.914 -1.898 1 97.25 34 ILE B C 1
ATOM 1287 O O . ILE B 1 34 ? -7.91 -11.547 -2.889 1 97.25 34 ILE B O 1
ATOM 1291 N N . ILE B 1 35 ? -7.453 -13.055 -1.3 1 95.62 35 ILE B N 1
ATOM 1292 C CA . ILE B 1 35 ? -8.438 -14 -1.814 1 95.62 35 ILE B CA 1
ATOM 1293 C C . ILE B 1 35 ? -9.844 -13.523 -1.449 1 95.62 35 ILE B C 1
ATOM 1295 O O . ILE B 1 35 ? -10.188 -13.43 -0.269 1 95.62 35 ILE B O 1
ATOM 1299 N N . ARG B 1 36 ? -10.625 -13.258 -2.469 1 94.62 36 ARG B N 1
ATOM 1300 C CA . ARG B 1 36 ? -11.992 -12.789 -2.268 1 94.62 36 ARG B CA 1
ATOM 1301 C C . ARG B 1 36 ? -12.961 -13.961 -2.186 1 94.62 36 ARG B C 1
ATOM 1303 O O . ARG B 1 36 ? -12.609 -15.094 -2.521 1 94.62 36 ARG B O 1
ATOM 1310 N N . ASN B 1 37 ? -14.117 -13.547 -1.822 1 94.25 37 ASN B N 1
ATOM 1311 C CA . ASN B 1 37 ? -15.102 -14.602 -1.61 1 94.25 37 ASN B CA 1
ATOM 1312 C C . ASN B 1 37 ? -15.898 -14.883 -2.879 1 94.25 37 ASN B C 1
ATOM 1314 O O . ASN B 1 37 ? -16.859 -15.656 -2.852 1 94.25 37 ASN B O 1
ATOM 1318 N N . HIS B 1 38 ? -15.602 -14.219 -3.898 1 89.75 38 HIS B N 1
ATOM 1319 C CA . HIS B 1 38 ? -16.312 -14.453 -5.148 1 89.75 38 HIS B CA 1
ATOM 1320 C C . HIS B 1 38 ? -15.438 -14.133 -6.355 1 89.75 38 HIS B C 1
ATOM 1322 O O . HIS B 1 38 ? -14.445 -13.422 -6.23 1 89.75 38 HIS B O 1
ATOM 1328 N N . ASP B 1 39 ? -15.766 -14.789 -7.395 1 85.06 39 ASP B N 1
ATOM 1329 C CA . ASP B 1 39 ? -15.164 -14.531 -8.703 1 85.06 39 ASP B CA 1
ATOM 1330 C C . ASP B 1 39 ? -16.188 -14.727 -9.82 1 85.06 39 ASP B C 1
ATOM 1332 O O . ASP B 1 39 ? -16.781 -15.797 -9.953 1 85.06 39 ASP B O 1
ATOM 1336 N N . GLY B 1 40 ? -16.312 -13.602 -10.578 1 82.81 40 GLY B N 1
ATOM 1337 C CA . GLY B 1 40 ? -17.266 -13.695 -11.672 1 82.81 40 GLY B CA 1
ATOM 1338 C C . GLY B 1 40 ? -18.672 -14.023 -11.211 1 82.81 40 GLY B C 1
ATOM 1339 O O . GLY B 1 40 ? -19.344 -14.844 -11.828 1 82.81 40 GLY B O 1
ATOM 1340 N N . GLY B 1 41 ? -19.016 -13.594 -10.055 1 83.31 41 GLY B N 1
ATOM 1341 C CA . GLY B 1 41 ? -20.375 -13.789 -9.578 1 83.31 41 GLY B CA 1
ATOM 1342 C C . GLY B 1 41 ? -20.562 -15.094 -8.82 1 83.31 41 GLY B C 1
ATOM 1343 O O . GLY B 1 41 ? -21.641 -15.367 -8.297 1 83.31 41 GLY B O 1
ATOM 1344 N N . GLN B 1 42 ? -19.547 -15.867 -8.836 1 86.31 42 GLN B N 1
ATOM 1345 C CA . GLN B 1 42 ? -19.625 -17.141 -8.125 1 86.31 42 GLN B CA 1
ATOM 1346 C C . GLN B 1 42 ? -18.891 -17.062 -6.789 1 86.31 42 GLN B C 1
ATOM 1348 O O . GLN B 1 42 ? -17.828 -16.438 -6.684 1 86.31 42 GLN B O 1
ATOM 1353 N N . ALA B 1 43 ? -19.547 -17.781 -5.871 1 88.88 43 ALA B N 1
ATOM 1354 C CA . ALA B 1 43 ? -18.938 -17.812 -4.543 1 88.88 43 ALA B CA 1
ATOM 1355 C C . ALA B 1 43 ? -17.719 -18.719 -4.512 1 88.88 43 ALA B C 1
ATOM 1357 O O . ALA B 1 43 ? -17.766 -19.859 -5.004 1 88.88 43 ALA B O 1
ATOM 1358 N N . VAL B 1 44 ? -16.641 -18.234 -4.062 1 84 44 VAL B N 1
ATOM 1359 C CA . VAL B 1 44 ? -15.391 -18.984 -3.957 1 84 44 VAL B CA 1
ATOM 1360 C C . VAL B 1 44 ? -15.172 -19.422 -2.51 1 84 44 VAL B C 1
ATOM 1362 O O . VAL B 1 44 ? -15.359 -18.641 -1.58 1 84 44 VAL B O 1
ATOM 1365 N N . ASN B 1 45 ? -14.734 -20.594 -2.367 1 85.69 45 ASN B N 1
ATOM 1366 C CA . ASN B 1 45 ? -14.453 -21.125 -1.038 1 85.69 45 ASN B CA 1
ATOM 1367 C C . ASN B 1 45 ? -12.961 -21.094 -0.721 1 85.69 45 ASN B C 1
ATOM 1369 O O . ASN B 1 45 ? -12.562 -20.75 0.395 1 85.69 45 ASN B O 1
ATOM 1373 N N . SER B 1 46 ? -12.273 -21.578 -1.709 1 88.62 46 SER B N 1
ATOM 1374 C CA . SER B 1 46 ? -10.82 -21.656 -1.558 1 88.62 46 SER B CA 1
ATOM 1375 C C . SER B 1 46 ? -10.125 -21.703 -2.914 1 88.62 46 SER B C 1
ATOM 1377 O O . SER B 1 46 ? -10.789 -21.75 -3.955 1 88.62 46 SER B O 1
ATOM 1379 N N . LEU B 1 47 ? -8.844 -21.484 -2.801 1 90.44 47 LEU B N 1
ATOM 1380 C CA . LEU B 1 47 ? -8.031 -21.562 -4.012 1 90.44 47 LEU B CA 1
ATOM 1381 C C . LEU B 1 47 ? -6.715 -22.281 -3.736 1 90.44 47 LEU B C 1
ATOM 1383 O O . LEU B 1 47 ? -6.207 -22.25 -2.615 1 90.44 47 LEU B O 1
ATOM 1387 N N . ASP B 1 48 ? -6.266 -22.953 -4.727 1 92.75 48 ASP B N 1
ATOM 1388 C CA . ASP B 1 48 ? -4.934 -23.562 -4.711 1 92.75 48 ASP B CA 1
ATOM 1389 C C . ASP B 1 48 ? -4.023 -22.891 -5.746 1 92.75 48 ASP B C 1
ATOM 1391 O O . ASP B 1 48 ? -4.309 -22.938 -6.945 1 92.75 48 ASP B O 1
ATOM 1395 N N . TYR B 1 49 ? -2.928 -22.391 -5.219 1 94.31 49 TYR B N 1
ATOM 1396 C CA . TYR B 1 49 ? -1.927 -21.828 -6.121 1 94.31 49 TYR B CA 1
ATOM 1397 C C . TYR B 1 49 ? -0.822 -22.844 -6.398 1 94.31 49 TYR B C 1
ATOM 1399 O O . TYR B 1 49 ? -0.328 -23.5 -5.48 1 94.31 49 TYR B O 1
ATOM 1407 N N . SER B 1 50 ? -0.471 -22.969 -7.656 1 93.38 50 SER B N 1
ATOM 1408 C CA . SER B 1 50 ? 0.696 -23.719 -8.094 1 93.38 50 SER B CA 1
ATOM 1409 C C . SER B 1 50 ? 1.625 -22.859 -8.945 1 93.38 50 SER B C 1
ATOM 1411 O O . SER B 1 50 ? 1.244 -21.781 -9.383 1 93.38 50 SER B O 1
ATOM 1413 N N . HIS B 1 51 ? 2.834 -23.344 -9.023 1 94 51 HIS B N 1
ATOM 1414 C CA . HIS B 1 51 ? 3.795 -22.531 -9.758 1 94 51 HIS B CA 1
ATOM 1415 C C . HIS B 1 51 ? 4.762 -23.406 -10.555 1 94 51 HIS B C 1
ATOM 1417 O O . HIS B 1 51 ? 5.051 -24.531 -10.148 1 94 51 HIS B O 1
ATOM 1423 N N . HIS B 1 52 ? 5.18 -22.875 -11.672 1 94.12 52 HIS B N 1
ATOM 1424 C CA . HIS B 1 52 ? 6.281 -23.484 -12.398 1 94.12 52 HIS B CA 1
ATOM 1425 C C . HIS B 1 52 ? 7.543 -23.547 -11.547 1 94.12 52 HIS B C 1
ATOM 1427 O O . HIS B 1 52 ? 7.797 -22.641 -10.742 1 94.12 52 HIS B O 1
ATOM 1433 N N . PRO B 1 53 ? 8.398 -24.547 -11.695 1 95.81 53 PRO B N 1
ATOM 1434 C CA . PRO B 1 53 ? 9.625 -24.672 -10.898 1 95.81 53 PRO B CA 1
ATOM 1435 C C . PRO B 1 53 ? 10.523 -23.438 -11 1 95.81 53 PRO B C 1
ATOM 1437 O O . PRO B 1 53 ? 11.281 -23.156 -10.07 1 95.81 53 PRO B O 1
ATOM 1440 N N . GLN B 1 54 ? 10.375 -22.703 -12.055 1 96.81 54 GLN B N 1
ATOM 1441 C CA . GLN B 1 54 ? 11.258 -21.562 -12.273 1 96.81 54 GLN B CA 1
ATOM 1442 C C . GLN B 1 54 ? 10.586 -20.266 -11.844 1 96.81 54 GLN B C 1
ATOM 1444 O O . GLN B 1 54 ? 11.125 -19.172 -12.078 1 96.81 54 GLN B O 1
ATOM 1449 N N . ALA B 1 55 ? 9.43 -20.312 -11.242 1 97.12 55 ALA B N 1
ATOM 1450 C CA . ALA B 1 55 ? 8.672 -19.109 -10.875 1 97.12 55 ALA B CA 1
ATOM 1451 C C . ALA B 1 55 ? 9.516 -18.172 -10.016 1 97.12 55 ALA B C 1
ATOM 1453 O O . ALA B 1 55 ? 9.477 -16.953 -10.195 1 97.12 55 ALA B O 1
ATOM 1454 N N . GLN B 1 56 ? 10.273 -18.781 -9.109 1 97.62 56 GLN B N 1
ATOM 1455 C CA . GLN B 1 56 ? 11.125 -17.984 -8.234 1 97.62 56 GLN B CA 1
ATOM 1456 C C . GLN B 1 56 ? 12.117 -17.141 -9.039 1 97.62 56 GLN B C 1
ATOM 1458 O O . GLN B 1 56 ? 12.289 -15.953 -8.773 1 97.62 56 GLN B O 1
ATOM 1463 N N . GLU B 1 57 ? 12.734 -17.75 -9.984 1 97.56 57 GLU B N 1
ATOM 1464 C CA . GLU B 1 57 ? 13.703 -17.047 -10.82 1 97.56 57 GLU B CA 1
ATOM 1465 C C . GLU B 1 57 ? 13.047 -15.914 -11.602 1 97.56 57 GLU B C 1
ATOM 1467 O O . GLU B 1 57 ? 13.625 -14.836 -11.758 1 97.56 57 GLU B O 1
ATOM 1472 N N . PHE B 1 58 ? 11.844 -16.188 -12.156 1 97.62 58 PHE B N 1
ATOM 1473 C CA . PHE B 1 58 ? 11.094 -15.172 -12.875 1 97.62 58 PHE B CA 1
ATOM 1474 C C . PHE B 1 58 ? 10.789 -13.984 -11.977 1 97.62 58 PHE B C 1
ATOM 1476 O O . PHE B 1 58 ? 10.969 -12.828 -12.367 1 97.62 58 PHE B O 1
ATOM 1483 N N . LEU B 1 59 ? 10.352 -14.258 -10.773 1 98.38 59 LEU B N 1
ATOM 1484 C CA . LEU B 1 59 ? 10.016 -13.203 -9.828 1 98.38 59 LEU B CA 1
ATOM 1485 C C . LEU B 1 59 ? 11.242 -12.344 -9.516 1 98.38 59 LEU B C 1
ATOM 1487 O O . LEU B 1 59 ? 11.172 -11.117 -9.539 1 98.38 59 LEU B O 1
ATOM 1491 N N . GLU B 1 60 ? 12.344 -12.992 -9.273 1 98.12 60 GLU B N 1
ATOM 1492 C CA . GLU B 1 60 ? 13.586 -12.289 -8.977 1 98.12 60 GLU B CA 1
ATOM 1493 C C . GLU B 1 60 ? 14.023 -11.414 -10.148 1 98.12 60 GLU B C 1
ATOM 1495 O O . GLU B 1 60 ? 14.469 -10.281 -9.961 1 98.12 60 GLU B O 1
ATOM 1500 N N . LYS B 1 61 ? 13.875 -11.969 -11.312 1 97.94 61 LYS B N 1
ATOM 1501 C CA . LYS B 1 61 ? 14.273 -11.25 -12.516 1 97.94 61 LYS B CA 1
ATOM 1502 C C . LYS B 1 61 ? 13.422 -10 -12.711 1 97.94 61 LYS B C 1
ATOM 1504 O O . LYS B 1 61 ? 13.945 -8.922 -13 1 97.94 61 LYS B O 1
ATOM 1509 N N . ILE B 1 62 ? 12.156 -10.125 -12.555 1 98.06 62 ILE B N 1
ATOM 1510 C CA . ILE B 1 62 ? 11.234 -9.008 -12.742 1 98.06 62 ILE B CA 1
ATOM 1511 C C . ILE B 1 62 ? 11.547 -7.906 -11.734 1 98.06 62 ILE B C 1
ATOM 1513 O O . ILE B 1 62 ? 11.594 -6.727 -12.086 1 98.06 62 ILE B O 1
ATOM 1517 N N . LEU B 1 63 ? 11.734 -8.32 -10.484 1 98.25 63 LEU B N 1
ATOM 1518 C CA . LEU B 1 63 ? 12.062 -7.332 -9.461 1 98.25 63 LEU B CA 1
ATOM 1519 C C . LEU B 1 63 ? 13.359 -6.605 -9.789 1 98.25 63 LEU B C 1
ATOM 1521 O O . LEU B 1 63 ? 13.43 -5.375 -9.703 1 98.25 63 LEU B O 1
ATOM 1525 N N . ALA B 1 64 ? 14.344 -7.363 -10.211 1 97.5 64 ALA B N 1
ATOM 1526 C CA . ALA B 1 64 ? 15.633 -6.773 -10.555 1 97.5 64 ALA B CA 1
ATOM 1527 C C . ALA B 1 64 ? 15.5 -5.793 -11.711 1 97.5 64 ALA B C 1
ATOM 1529 O O . ALA B 1 64 ? 16.078 -4.707 -11.688 1 97.5 64 ALA B O 1
ATOM 1530 N N . GLU B 1 65 ? 14.781 -6.16 -12.688 1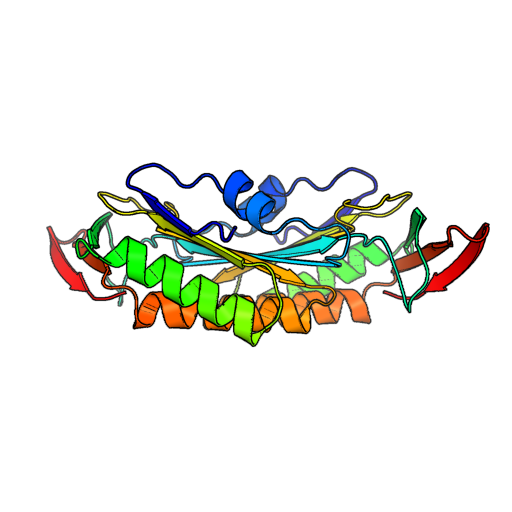 98 65 GLU B N 1
ATOM 1531 C CA . GLU B 1 65 ? 14.57 -5.301 -13.852 1 98 65 GLU B CA 1
ATOM 1532 C C . GLU B 1 65 ? 13.852 -4.016 -13.461 1 98 65 GLU B C 1
ATOM 1534 O O . GLU B 1 65 ? 14.211 -2.928 -13.922 1 98 65 GLU B O 1
ATOM 1539 N N . GLU B 1 66 ? 12.805 -4.148 -12.641 1 97.88 66 GLU B N 1
ATOM 1540 C CA . GLU B 1 66 ? 12.039 -2.979 -12.219 1 97.88 66 GLU B CA 1
ATOM 1541 C C . GLU B 1 66 ? 12.875 -2.062 -11.328 1 97.88 66 GLU B C 1
ATOM 1543 O O . GLU B 1 66 ? 12.773 -0.837 -11.422 1 97.88 66 GLU B O 1
ATOM 1548 N N . GLU B 1 67 ? 13.703 -2.666 -10.461 1 97.75 67 GLU B N 1
ATOM 1549 C CA . GLU B 1 67 ? 14.602 -1.853 -9.641 1 97.75 67 GLU B CA 1
ATOM 1550 C C . GLU B 1 67 ? 15.609 -1.104 -10.508 1 97.75 67 GLU B C 1
ATOM 1552 O O . GLU B 1 67 ? 15.883 0.075 -10.273 1 97.75 67 GLU B O 1
ATOM 1557 N N . ALA B 1 68 ? 16.094 -1.805 -11.5 1 97.31 68 ALA B N 1
ATOM 1558 C CA . ALA B 1 68 ? 17.047 -1.174 -12.406 1 97.31 68 ALA B CA 1
ATOM 1559 C C . ALA B 1 68 ? 16.391 -0.046 -13.195 1 97.31 68 ALA B C 1
ATOM 1561 O O . ALA B 1 68 ? 16.984 1.017 -13.391 1 97.31 68 ALA B O 1
ATOM 1562 N N . ARG B 1 69 ? 15.227 -0.244 -13.633 1 97.5 69 ARG B N 1
ATOM 1563 C CA . ARG B 1 69 ? 14.492 0.715 -14.453 1 97.5 69 ARG B CA 1
ATOM 1564 C C . ARG B 1 69 ? 14.125 1.955 -13.648 1 97.5 69 ARG B C 1
ATOM 1566 O O . ARG B 1 69 ? 14.211 3.078 -14.148 1 97.5 69 ARG B O 1
ATOM 1573 N N . THR B 1 70 ? 13.734 1.792 -12.406 1 97.06 70 THR B N 1
ATOM 1574 C CA . THR B 1 70 ? 13.156 2.879 -11.625 1 97.06 70 THR B CA 1
ATOM 1575 C C . THR B 1 70 ? 14.203 3.492 -10.703 1 97.06 70 THR B C 1
ATOM 1577 O O . THR B 1 70 ? 14.055 4.637 -10.266 1 97.06 70 THR B O 1
ATOM 1580 N N . GLY B 1 71 ? 15.219 2.711 -10.328 1 96.69 71 GLY B N 1
ATOM 1581 C CA . GLY B 1 71 ? 16.172 3.115 -9.305 1 96.69 71 GLY B CA 1
ATOM 1582 C C . GLY B 1 71 ? 15.609 2.996 -7.898 1 96.69 71 GLY B C 1
ATOM 1583 O O . GLY B 1 71 ? 16.172 3.553 -6.953 1 96.69 71 GLY B O 1
ATOM 1584 N N . LEU B 1 72 ? 14.484 2.275 -7.754 1 97.38 72 LEU B N 1
ATOM 1585 C CA . LEU B 1 72 ? 13.797 2.184 -6.469 1 97.38 72 LEU B CA 1
ATOM 1586 C C . LEU B 1 72 ? 14.031 0.818 -5.828 1 97.38 72 LEU B C 1
ATOM 1588 O O . LEU B 1 72 ? 14.461 -0.121 -6.5 1 97.38 72 LEU B O 1
ATOM 1592 N N . ARG B 1 73 ? 13.766 0.781 -4.562 1 96.12 73 ARG B N 1
ATOM 1593 C CA . ARG B 1 73 ? 13.727 -0.502 -3.869 1 96.12 73 ARG B CA 1
ATOM 1594 C C . ARG B 1 73 ? 12.344 -1.133 -3.965 1 96.12 73 ARG B C 1
ATOM 1596 O O . ARG B 1 73 ? 11.328 -0.451 -3.791 1 96.12 73 ARG B O 1
ATOM 1603 N N . LEU B 1 74 ? 12.344 -2.404 -4.254 1 98.31 74 LEU B N 1
ATOM 1604 C CA . LEU B 1 74 ? 11.109 -3.16 -4.395 1 98.31 74 LEU B CA 1
ATOM 1605 C C . LEU B 1 74 ? 11.188 -4.477 -3.627 1 98.31 74 LEU B C 1
ATOM 1607 O O . LEU B 1 74 ? 12.281 -4.953 -3.311 1 98.31 74 LEU B O 1
ATOM 1611 N N . ALA B 1 75 ? 10.094 -4.988 -3.297 1 98.81 75 ALA B N 1
ATOM 1612 C CA . ALA B 1 75 ? 9.953 -6.301 -2.666 1 98.81 75 ALA B CA 1
ATOM 1613 C C . ALA B 1 75 ? 8.641 -6.965 -3.072 1 98.81 75 ALA B C 1
ATOM 1615 O O . ALA B 1 75 ? 7.648 -6.285 -3.34 1 98.81 75 ALA B O 1
ATOM 1616 N N . ALA B 1 76 ? 8.641 -8.258 -3.104 1 98.81 76 ALA B N 1
ATOM 1617 C CA . ALA B 1 76 ? 7.422 -8.984 -3.439 1 98.81 76 ALA B CA 1
ATOM 1618 C C . ALA B 1 76 ? 7.484 -10.422 -2.936 1 98.81 76 ALA B C 1
ATOM 1620 O O . ALA B 1 76 ? 8.523 -11.086 -3.043 1 98.81 76 ALA B O 1
ATOM 1621 N N . VAL B 1 77 ? 6.414 -10.852 -2.416 1 98.75 77 VAL B N 1
ATOM 1622 C CA . VAL B 1 77 ? 6.266 -12.234 -1.986 1 98.75 77 VAL B CA 1
ATOM 1623 C C . VAL B 1 77 ? 4.945 -12.797 -2.51 1 98.75 77 VAL B C 1
ATOM 1625 O O . VAL B 1 77 ? 3.895 -12.172 -2.361 1 98.75 77 VAL B O 1
ATOM 1628 N N . HIS B 1 78 ? 5.016 -13.859 -3.102 1 98.56 78 HIS B N 1
ATOM 1629 C CA . HIS B 1 78 ? 3.826 -14.586 -3.537 1 98.56 78 HIS B CA 1
ATOM 1630 C C . HIS B 1 78 ? 3.676 -15.898 -2.779 1 98.56 78 HIS B C 1
ATOM 1632 O O . HIS B 1 78 ? 4.613 -16.703 -2.723 1 98.56 78 HIS B O 1
ATOM 1638 N N . ARG B 1 79 ? 2.543 -16.047 -2.287 1 98.25 79 ARG B N 1
ATOM 1639 C CA . ARG B 1 79 ? 2.219 -17.266 -1.571 1 98.25 79 ARG B CA 1
ATOM 1640 C C . ARG B 1 79 ? 1.601 -18.297 -2.508 1 98.25 79 ARG B C 1
ATOM 1642 O O . ARG B 1 79 ? 0.774 -17.969 -3.357 1 98.25 79 ARG B O 1
ATOM 1649 N N . VAL B 1 80 ? 1.963 -19.547 -2.363 1 97.81 80 VAL B N 1
ATOM 1650 C CA . VAL B 1 80 ? 1.4 -20.656 -3.139 1 97.81 80 VAL B CA 1
ATOM 1651 C C . VAL B 1 80 ? 0.825 -21.703 -2.197 1 97.81 80 VAL B C 1
ATOM 1653 O O . VAL B 1 80 ? 0.928 -21.578 -0.974 1 97.81 80 VAL B O 1
ATOM 1656 N N . GLY B 1 81 ? 0.16 -22.688 -2.746 1 97 81 GLY B N 1
ATOM 1657 C CA . GLY B 1 81 ? -0.525 -23.703 -1.964 1 97 81 GLY B CA 1
ATOM 1658 C C . GLY B 1 81 ? -1.992 -23.391 -1.733 1 97 81 GLY B C 1
ATOM 1659 O O . GLY B 1 81 ? -2.607 -22.656 -2.516 1 97 81 GLY B O 1
ATOM 1660 N N . ALA B 1 82 ? -2.537 -23.984 -0.67 1 96.19 82 ALA B N 1
ATOM 1661 C CA . ALA B 1 82 ? -3.953 -23.797 -0.359 1 96.19 82 ALA B CA 1
ATOM 1662 C C . ALA B 1 82 ? -4.188 -22.5 0.399 1 96.19 82 ALA B C 1
ATOM 1664 O O . ALA B 1 82 ? -3.578 -22.266 1.446 1 96.19 82 ALA B O 1
ATOM 1665 N N . LEU B 1 83 ? -5.023 -21.688 -0.197 1 96.62 83 LEU B N 1
ATOM 1666 C CA . LEU B 1 83 ? -5.383 -20.422 0.443 1 96.62 83 LEU B CA 1
ATOM 1667 C C . LEU B 1 83 ? -6.895 -20.328 0.63 1 96.62 83 LEU B C 1
ATOM 1669 O O . LEU B 1 83 ? -7.656 -20.969 -0.088 1 96.62 83 LEU B O 1
ATOM 1673 N N . THR B 1 84 ? -7.254 -19.562 1.622 1 95.19 84 THR B N 1
ATOM 1674 C CA . THR B 1 84 ? -8.664 -19.344 1.912 1 95.19 84 THR B CA 1
ATOM 1675 C C . THR B 1 84 ? -9.008 -17.859 1.844 1 95.19 84 THR B C 1
ATOM 1677 O O . THR B 1 84 ? -8.117 -17.016 1.686 1 95.19 84 THR B O 1
ATOM 1680 N N . ILE B 1 85 ? -10.242 -17.562 1.906 1 94.56 85 ILE B N 1
ATOM 1681 C CA . ILE B 1 85 ? -10.742 -16.188 1.834 1 94.56 85 ILE B CA 1
ATOM 1682 C C . ILE B 1 85 ? -10.031 -15.32 2.871 1 94.56 85 ILE B C 1
ATOM 1684 O O . ILE B 1 85 ? -9.891 -15.719 4.031 1 94.56 85 ILE B O 1
ATOM 1688 N N . GLY B 1 86 ? -9.523 -14.219 2.432 1 95 86 GLY B N 1
ATOM 1689 C CA . GLY B 1 86 ? -8.852 -13.289 3.33 1 95 86 GLY B CA 1
ATOM 1690 C C . GLY B 1 86 ? -7.34 -13.422 3.309 1 95 86 GLY B C 1
ATOM 1691 O O . GLY B 1 86 ? -6.625 -12.531 3.768 1 95 86 GLY B O 1
ATOM 1692 N N . ASP B 1 87 ? -6.848 -14.555 2.838 1 96.5 87 ASP B N 1
ATOM 1693 C CA . ASP B 1 87 ? -5.406 -14.75 2.736 1 96.5 87 ASP B CA 1
ATOM 1694 C C . ASP B 1 87 ? -4.797 -13.805 1.699 1 96.5 87 ASP B C 1
ATOM 1696 O O . ASP B 1 87 ? -5.395 -13.562 0.647 1 96.5 87 ASP B O 1
ATOM 1700 N N . ALA B 1 88 ? -3.613 -13.367 2 1 97.38 88 ALA B N 1
ATOM 1701 C CA . ALA B 1 88 ? -2.842 -12.641 0.994 1 97.38 88 ALA B CA 1
ATOM 1702 C C . ALA B 1 88 ? -2.09 -13.602 0.079 1 97.38 88 ALA B C 1
ATOM 1704 O O . ALA B 1 88 ? -1.32 -14.438 0.551 1 97.38 88 ALA B O 1
ATOM 1705 N N . ALA B 1 89 ? -2.322 -13.484 -1.174 1 97.69 89 ALA B N 1
ATOM 1706 C CA . ALA B 1 89 ? -1.606 -14.289 -2.158 1 97.69 89 ALA B CA 1
ATOM 1707 C C . ALA B 1 89 ? -0.35 -13.578 -2.645 1 97.69 89 ALA B C 1
ATOM 1709 O O . ALA B 1 89 ? 0.653 -14.219 -2.965 1 97.69 89 ALA B O 1
ATOM 1710 N N . LEU B 1 90 ? -0.385 -12.289 -2.672 1 98.5 90 LEU B N 1
ATOM 1711 C CA . LEU B 1 90 ? 0.713 -11.445 -3.135 1 98.5 90 LEU B CA 1
ATOM 1712 C C . LEU B 1 90 ? 0.842 -10.195 -2.27 1 98.5 90 LEU B C 1
ATOM 1714 O O . LEU B 1 90 ? -0.142 -9.484 -2.045 1 98.5 90 LEU B O 1
ATOM 1718 N N . VAL B 1 91 ? 1.992 -9.969 -1.776 1 98.75 91 VAL B N 1
ATOM 1719 C CA . VAL B 1 91 ? 2.326 -8.695 -1.146 1 98.75 91 VAL B CA 1
ATOM 1720 C C . VAL B 1 91 ? 3.562 -8.094 -1.812 1 98.75 91 VAL B C 1
ATOM 1722 O O . VAL B 1 91 ? 4.566 -8.789 -2.004 1 98.75 91 VAL B O 1
ATOM 1725 N N . ALA B 1 92 ? 3.441 -6.93 -2.205 1 98.81 92 ALA B N 1
ATOM 1726 C CA . ALA B 1 92 ? 4.543 -6.203 -2.834 1 98.81 92 ALA B CA 1
ATOM 1727 C C . ALA B 1 92 ? 4.691 -4.809 -2.236 1 98.81 92 ALA B C 1
ATOM 1729 O O . ALA B 1 92 ? 3.729 -4.242 -1.714 1 98.81 92 ALA B O 1
ATOM 1730 N N . ALA B 1 93 ? 5.855 -4.312 -2.34 1 98.75 93 ALA B N 1
ATOM 1731 C CA . ALA B 1 93 ? 6.125 -2.996 -1.766 1 98.75 93 ALA B CA 1
ATOM 1732 C C . ALA B 1 93 ? 7.109 -2.213 -2.631 1 98.75 93 ALA B C 1
ATOM 1734 O O . ALA B 1 93 ? 7.969 -2.799 -3.291 1 98.75 93 ALA B O 1
ATOM 1735 N N . SER B 1 94 ? 6.961 -0.949 -2.609 1 98.5 94 SER B N 1
ATOM 1736 C CA . SER B 1 94 ? 7.914 -0.014 -3.199 1 98.5 94 SER B CA 1
ATOM 1737 C C . SER B 1 94 ? 8.219 1.14 -2.25 1 98.5 94 SER B C 1
ATOM 1739 O O . SER B 1 94 ? 7.387 1.496 -1.412 1 98.5 94 SER B O 1
ATOM 1741 N N . ALA B 1 95 ? 9.328 1.667 -2.373 1 98.06 95 ALA B N 1
ATOM 1742 C CA . ALA B 1 95 ? 9.734 2.859 -1.636 1 98.06 95 ALA B CA 1
ATOM 1743 C C . ALA B 1 95 ? 10.414 3.871 -2.557 1 98.06 95 ALA B C 1
ATOM 1745 O O . ALA B 1 95 ? 11.203 3.496 -3.428 1 98.06 95 ALA B O 1
ATOM 1746 N N . ALA B 1 96 ? 10.078 5.094 -2.385 1 97.88 96 ALA B N 1
ATOM 1747 C CA . ALA B 1 96 ? 10.641 6.191 -3.164 1 97.88 96 ALA B CA 1
ATOM 1748 C C . ALA B 1 96 ? 10.688 7.477 -2.346 1 97.88 96 ALA B C 1
ATOM 1750 O O . ALA B 1 96 ? 10.062 7.57 -1.286 1 97.88 96 ALA B O 1
ATOM 1751 N N . ALA B 1 97 ? 11.398 8.406 -2.848 1 95.81 97 ALA B N 1
ATOM 1752 C CA . ALA B 1 97 ? 11.453 9.711 -2.195 1 95.81 97 ALA B CA 1
ATOM 1753 C C . ALA B 1 97 ? 10.094 10.406 -2.26 1 95.81 97 ALA B C 1
ATOM 1755 O O . ALA B 1 97 ? 9.703 11.109 -1.324 1 95.81 97 ALA B O 1
ATOM 1756 N N . HIS B 1 98 ? 9.344 10.125 -3.316 1 95.12 98 HIS B N 1
ATOM 1757 C CA . HIS B 1 98 ? 8.047 10.766 -3.514 1 95.12 98 HIS B CA 1
ATOM 1758 C C . HIS B 1 98 ? 6.984 9.742 -3.887 1 95.12 98 HIS B C 1
ATOM 1760 O O . HIS B 1 98 ? 7.297 8.688 -4.445 1 95.12 98 HIS B O 1
ATOM 1766 N N . ARG B 1 99 ? 5.766 10.18 -3.576 1 95.81 99 ARG B N 1
ATOM 1767 C CA . ARG B 1 99 ? 4.664 9.219 -3.635 1 95.81 99 ARG B CA 1
ATOM 1768 C C . ARG B 1 99 ? 4.379 8.805 -5.074 1 95.81 99 ARG B C 1
ATOM 1770 O O . ARG B 1 99 ? 4.055 7.645 -5.336 1 95.81 99 ARG B O 1
ATOM 1777 N N . ARG B 1 100 ? 4.508 9.703 -6.035 1 96.25 100 ARG B N 1
ATOM 1778 C CA . ARG B 1 100 ? 4.156 9.391 -7.418 1 96.25 100 ARG B CA 1
ATOM 1779 C C . ARG B 1 100 ? 4.996 8.234 -7.945 1 96.25 100 ARG B C 1
ATOM 1781 O O . ARG B 1 100 ? 4.461 7.285 -8.523 1 96.25 100 ARG B O 1
ATOM 1788 N N . GLU B 1 101 ? 6.293 8.312 -7.734 1 97.56 101 GLU B N 1
ATOM 1789 C CA . GLU B 1 101 ? 7.199 7.266 -8.188 1 97.56 101 GLU B CA 1
ATOM 1790 C C . GLU B 1 101 ? 6.914 5.941 -7.488 1 97.56 101 GLU B C 1
ATOM 1792 O O . GLU B 1 101 ? 6.977 4.875 -8.109 1 97.56 101 GLU B O 1
ATOM 1797 N N . ALA B 1 102 ? 6.629 5.98 -6.234 1 98.19 102 ALA B N 1
ATOM 1798 C CA . ALA B 1 102 ? 6.344 4.766 -5.473 1 98.19 102 ALA B CA 1
ATOM 1799 C C . ALA B 1 102 ? 5.094 4.07 -6.004 1 98.19 102 ALA B C 1
ATOM 1801 O O . ALA B 1 102 ? 5.082 2.85 -6.18 1 98.19 102 ALA B O 1
ATOM 1802 N N . PHE B 1 103 ? 4.02 4.852 -6.309 1 98.38 103 PHE B N 1
ATOM 1803 C CA . PHE B 1 103 ? 2.777 4.297 -6.832 1 98.38 103 PHE B CA 1
ATOM 1804 C C . PHE B 1 103 ? 3.002 3.672 -8.203 1 98.38 103 PHE B C 1
ATOM 1806 O O . PHE B 1 103 ? 2.588 2.537 -8.453 1 98.38 103 PHE B O 1
ATOM 1813 N N . GLU B 1 104 ? 3.68 4.395 -9.031 1 97.94 104 GLU B N 1
ATOM 1814 C CA . GLU B 1 104 ? 3.918 3.895 -10.383 1 97.94 104 GLU B CA 1
ATOM 1815 C C . GLU B 1 104 ? 4.723 2.598 -10.359 1 97.94 104 GLU B C 1
ATOM 1817 O O . GLU B 1 104 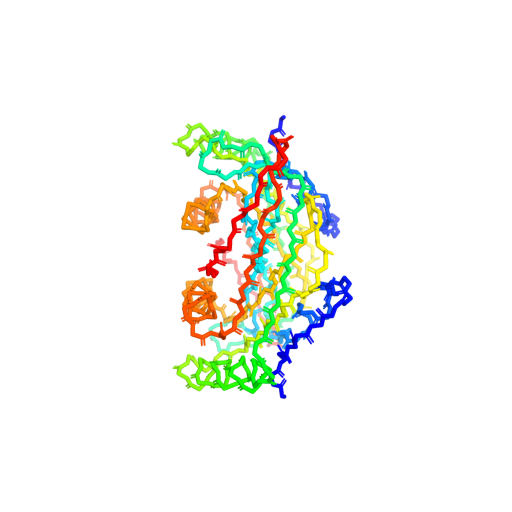? 4.41 1.653 -11.086 1 97.94 104 GLU B O 1
ATOM 1822 N N . ALA B 1 105 ? 5.707 2.58 -9.547 1 98.19 105 ALA B N 1
ATOM 1823 C CA . ALA B 1 105 ? 6.594 1.422 -9.477 1 98.19 105 ALA B CA 1
ATOM 1824 C C . ALA B 1 105 ? 5.84 0.179 -9.008 1 98.19 105 ALA B C 1
ATOM 1826 O O . ALA B 1 105 ? 5.992 -0.899 -9.594 1 98.19 105 ALA B O 1
ATOM 1827 N N . ILE B 1 106 ? 5.023 0.336 -8.008 1 98.56 106 ILE B N 1
ATOM 1828 C CA . ILE B 1 106 ? 4.371 -0.831 -7.43 1 98.56 106 ILE B CA 1
ATOM 1829 C C . ILE B 1 106 ? 3.281 -1.335 -8.375 1 98.56 106 ILE B C 1
ATOM 1831 O O . ILE B 1 106 ? 3.082 -2.545 -8.508 1 98.56 106 ILE B O 1
ATOM 1835 N N . GLU B 1 107 ? 2.58 -0.424 -8.969 1 98.06 107 GLU B N 1
ATOM 1836 C CA . GLU B 1 107 ? 1.556 -0.823 -9.93 1 98.06 107 GLU B CA 1
ATOM 1837 C C . GLU B 1 107 ? 2.164 -1.611 -11.094 1 98.06 107 GLU B C 1
ATOM 1839 O O . GLU B 1 107 ? 1.655 -2.672 -11.461 1 98.06 107 GLU B O 1
ATOM 1844 N N . ASN B 1 108 ? 3.238 -1.07 -11.602 1 98.12 108 ASN B N 1
ATOM 1845 C CA . ASN B 1 108 ? 3.914 -1.756 -12.695 1 98.12 108 ASN B CA 1
ATOM 1846 C C . ASN B 1 108 ? 4.449 -3.117 -12.258 1 98.12 108 ASN B C 1
ATOM 1848 O O . ASN B 1 108 ? 4.34 -4.098 -13 1 98.12 108 ASN B O 1
ATOM 1852 N N . LEU B 1 109 ? 5.023 -3.18 -11.109 1 98.56 109 LEU B N 1
ATOM 1853 C CA . LEU B 1 109 ? 5.578 -4.43 -10.594 1 98.56 109 LEU B CA 1
ATOM 1854 C C . LEU B 1 109 ? 4.496 -5.492 -10.469 1 98.56 109 LEU B C 1
ATOM 1856 O O . LEU B 1 109 ? 4.668 -6.621 -10.93 1 98.56 109 LEU B O 1
ATOM 1860 N N . VAL B 1 110 ? 3.414 -5.133 -9.875 1 98.5 110 VAL B N 1
ATOM 1861 C CA . VAL B 1 110 ? 2.316 -6.07 -9.656 1 98.5 110 VAL B CA 1
ATOM 1862 C C . VAL B 1 110 ? 1.779 -6.562 -11 1 98.5 110 VAL B C 1
ATOM 1864 O O . VAL B 1 110 ? 1.539 -7.758 -11.18 1 98.5 110 VAL B O 1
ATOM 1867 N N . GLU B 1 111 ? 1.686 -5.613 -11.906 1 97.88 111 GLU B N 1
ATOM 1868 C CA . GLU B 1 111 ? 1.217 -5.98 -13.242 1 97.88 111 GLU B CA 1
ATOM 1869 C C . GLU B 1 111 ? 2.152 -6.996 -13.891 1 97.88 111 GLU B C 1
ATOM 1871 O O . GLU B 1 111 ? 1.699 -7.992 -14.453 1 97.88 111 GLU B O 1
ATOM 1876 N N . ARG B 1 112 ? 3.355 -6.758 -13.859 1 98.38 112 ARG B N 1
ATOM 1877 C CA . ARG B 1 112 ? 4.324 -7.648 -14.484 1 98.38 112 ARG B CA 1
ATOM 1878 C C . ARG B 1 112 ? 4.348 -9.008 -13.797 1 98.38 112 ARG B C 1
ATOM 1880 O O . ARG B 1 112 ? 4.438 -10.047 -14.461 1 98.38 112 ARG B O 1
ATOM 1887 N N . ILE B 1 113 ? 4.289 -8.992 -12.461 1 98.06 113 ILE B N 1
ATOM 1888 C CA . ILE B 1 113 ? 4.289 -10.25 -11.727 1 98.06 113 ILE B CA 1
ATOM 1889 C C . ILE B 1 113 ? 3.098 -11.102 -12.164 1 98.06 113 ILE B C 1
ATOM 1891 O O . ILE B 1 113 ? 3.252 -12.289 -12.453 1 98.06 113 ILE B O 1
ATOM 1895 N N . LYS B 1 114 ? 1.978 -10.508 -12.266 1 96.75 114 LYS B N 1
ATOM 1896 C CA . LYS B 1 114 ? 0.76 -11.242 -12.609 1 96.75 114 LYS B CA 1
ATOM 1897 C C . LYS B 1 114 ? 0.788 -11.711 -14.062 1 96.75 114 LYS B C 1
ATOM 1899 O O . LYS B 1 114 ? 0.226 -12.75 -14.391 1 96.75 114 LYS B O 1
ATOM 1904 N N . ALA B 1 115 ? 1.491 -10.953 -14.898 1 96.56 115 ALA B N 1
ATOM 1905 C CA . ALA B 1 115 ? 1.52 -11.258 -16.328 1 96.56 115 ALA B CA 1
ATOM 1906 C C . ALA B 1 115 ? 2.611 -12.273 -16.641 1 96.56 115 ALA B C 1
ATOM 1908 O O . ALA B 1 115 ? 2.461 -13.086 -17.562 1 96.56 115 ALA B O 1
ATOM 1909 N N . GLU B 1 116 ? 3.688 -12.227 -15.852 1 97.44 116 GLU B N 1
ATOM 1910 C CA . GLU B 1 116 ? 4.891 -12.867 -16.375 1 97.44 116 GLU B CA 1
ATOM 1911 C C . GLU B 1 116 ? 5.336 -14.016 -15.477 1 97.44 116 GLU B C 1
ATOM 1913 O O . GLU B 1 116 ? 6.09 -14.891 -15.906 1 97.44 116 GLU B O 1
ATOM 1918 N N . VAL B 1 117 ? 5.047 -13.984 -14.188 1 97.62 117 VAL B N 1
ATOM 1919 C CA . VAL B 1 117 ? 5.477 -15.062 -13.312 1 97.62 117 VAL B CA 1
ATOM 1920 C C . VAL B 1 117 ? 4.57 -16.281 -13.508 1 97.62 117 VAL B C 1
ATOM 1922 O O . VAL B 1 117 ? 3.35 -16.172 -13.359 1 97.62 117 VAL B O 1
ATOM 1925 N N . PRO B 1 118 ? 5.059 -17.406 -13.859 1 96.88 118 PRO B N 1
ATOM 1926 C CA . PRO B 1 118 ? 4.242 -18.578 -14.156 1 96.88 118 PRO B CA 1
ATOM 1927 C C . PRO B 1 118 ? 3.656 -19.219 -12.898 1 96.88 118 PRO B C 1
ATOM 1929 O O . PRO B 1 118 ? 4.133 -20.266 -12.461 1 96.88 118 PRO B O 1
ATOM 1932 N N . ILE B 1 119 ? 2.664 -18.688 -12.367 1 95.75 119 ILE B N 1
ATOM 1933 C CA . ILE B 1 119 ? 1.845 -19.156 -11.258 1 95.75 119 ILE B CA 1
ATOM 1934 C C . ILE B 1 119 ? 0.387 -19.266 -11.695 1 95.75 119 ILE B C 1
ATOM 1936 O O . ILE B 1 119 ? -0.115 -18.406 -12.414 1 95.75 119 ILE B O 1
ATOM 1940 N N . TRP B 1 120 ? -0.28 -20.328 -11.312 1 93.12 120 TRP B N 1
ATOM 1941 C CA . TRP B 1 120 ? -1.682 -20.547 -11.656 1 93.12 120 TRP B CA 1
ATOM 1942 C C . TRP B 1 120 ? -2.502 -20.891 -10.414 1 93.12 120 TRP B C 1
ATOM 1944 O O . TRP B 1 120 ? -1.944 -21.188 -9.359 1 93.12 120 TRP B O 1
ATOM 1954 N N . LYS B 1 121 ? -3.756 -20.656 -10.586 1 91.25 121 LYS B N 1
ATOM 1955 C CA . LYS B 1 121 ? -4.617 -20.953 -9.445 1 91.25 121 LYS B CA 1
ATOM 1956 C C . LYS B 1 121 ? -5.809 -21.812 -9.867 1 91.25 121 LYS B C 1
ATOM 1958 O O . LYS B 1 121 ? -6.285 -21.703 -11 1 91.25 121 LYS B O 1
ATOM 1963 N N . ARG B 1 122 ? -6.156 -22.625 -9.008 1 90.81 122 ARG B N 1
ATOM 1964 C CA . ARG B 1 122 ? -7.395 -23.391 -9.109 1 90.81 122 ARG B CA 1
ATOM 1965 C C . ARG B 1 122 ? -8.406 -22.938 -8.062 1 90.81 122 ARG B C 1
ATOM 1967 O O . ARG B 1 122 ? -8.148 -23.031 -6.863 1 90.81 122 ARG B O 1
ATOM 1974 N N . GLN B 1 123 ? -9.516 -22.484 -8.508 1 90.44 123 GLN B N 1
ATOM 1975 C CA . GLN B 1 123 ? -10.555 -21.984 -7.617 1 90.44 123 GLN B CA 1
ATOM 1976 C C . GLN B 1 123 ? -11.602 -23.062 -7.336 1 90.44 123 GLN B C 1
ATOM 1978 O O . GLN B 1 123 ? -11.977 -23.812 -8.227 1 90.44 123 GLN B O 1
ATOM 1983 N N . HIS B 1 124 ? -11.906 -23.125 -6.137 1 88.5 124 HIS B N 1
ATOM 1984 C CA . HIS B 1 124 ? -12.992 -24.016 -5.723 1 88.5 124 HIS B CA 1
ATOM 1985 C C . HIS B 1 124 ? -14.25 -23.219 -5.375 1 88.5 124 HIS B C 1
ATOM 1987 O O . HIS B 1 124 ? -14.234 -22.391 -4.457 1 88.5 124 HIS B O 1
ATOM 1993 N N . PHE B 1 125 ? -15.352 -23.562 -6.066 1 85.69 125 PHE B N 1
ATOM 1994 C CA . PHE B 1 125 ? -16.594 -22.828 -5.883 1 85.69 125 PHE B CA 1
ATOM 1995 C C . PHE B 1 125 ? -17.516 -23.547 -4.898 1 85.69 125 PHE B C 1
ATOM 1997 O O . PHE B 1 125 ? -17.375 -24.75 -4.684 1 85.69 125 PHE B O 1
ATOM 2004 N N . THR B 1 126 ? -18.328 -22.75 -4.305 1 82.88 126 THR B N 1
ATOM 2005 C CA . THR B 1 126 ? -19.266 -23.312 -3.34 1 82.88 126 THR B CA 1
ATOM 2006 C C . THR B 1 126 ? -20.188 -24.328 -4.008 1 82.88 126 THR B C 1
ATOM 2008 O O . THR B 1 126 ? -20.703 -25.234 -3.346 1 82.88 126 THR B O 1
ATOM 2011 N N . SER B 1 127 ? -20.359 -24.172 -5.242 1 84.44 127 SER B N 1
ATOM 2012 C CA . SER B 1 127 ? -21.188 -25.094 -6.012 1 84.44 127 SER B CA 1
ATOM 2013 C C . SER B 1 127 ? -20.547 -26.469 -6.117 1 84.44 127 SER B C 1
ATOM 2015 O O . SER B 1 127 ? -21.188 -27.438 -6.504 1 84.44 127 SER B O 1
ATOM 2017 N N . GLY B 1 128 ? -19.328 -26.547 -5.766 1 81 128 GLY B N 1
ATOM 2018 C CA . GLY B 1 128 ? -18.578 -27.797 -5.879 1 81 128 GLY B CA 1
ATOM 2019 C C . GLY B 1 128 ? -17.703 -27.844 -7.117 1 81 128 GLY B C 1
ATOM 2020 O O . GLY B 1 128 ? -16.844 -28.719 -7.238 1 81 128 GLY B O 1
ATOM 2021 N N . SER B 1 129 ? -17.906 -26.906 -8.039 1 82.19 129 SER B N 1
ATOM 2022 C CA . SER B 1 129 ? -17.094 -26.859 -9.25 1 82.19 129 SER B CA 1
ATOM 2023 C C . SER B 1 129 ? -15.766 -26.156 -9 1 82.19 129 SER B C 1
ATOM 2025 O O . SER B 1 129 ? -15.602 -25.484 -7.984 1 82.19 129 SER B O 1
ATOM 2027 N N . SER B 1 130 ? -14.773 -26.562 -9.93 1 80.06 130 SER B N 1
ATOM 2028 C CA . SER B 1 130 ? -13.477 -25.906 -9.852 1 80.06 130 SER B CA 1
ATOM 2029 C C . SER B 1 130 ? -13 -25.469 -11.227 1 80.06 130 SER B C 1
ATOM 2031 O O . SER B 1 130 ? -13.391 -26.047 -12.242 1 80.06 130 SER B O 1
ATOM 2033 N N . GLU B 1 131 ? -12.18 -24.359 -11.25 1 82.62 131 GLU B N 1
ATOM 2034 C CA . GLU B 1 131 ? -11.641 -23.828 -12.492 1 82.62 131 GLU B CA 1
ATOM 2035 C C . GLU B 1 131 ? -10.219 -23.312 -12.305 1 82.62 131 GLU B C 1
ATOM 2037 O O . GLU B 1 131 ? -9.898 -22.719 -11.281 1 82.62 131 GLU B O 1
ATOM 2042 N N . TRP B 1 132 ? -9.453 -23.672 -13.305 1 80.38 132 TRP B N 1
ATOM 2043 C CA . TRP B 1 132 ? -8.102 -23.141 -13.352 1 80.38 132 TRP B CA 1
ATOM 2044 C C . TRP B 1 132 ? -8.078 -21.766 -14.031 1 80.38 132 TRP B C 1
ATOM 2046 O O . TRP B 1 132 ? -8.703 -21.578 -15.07 1 80.38 132 TRP B O 1
ATOM 2056 N N . VAL B 1 133 ? -7.398 -20.891 -13.266 1 76.88 133 VAL B N 1
ATOM 2057 C CA . VAL B 1 133 ? -7.297 -19.547 -13.836 1 76.88 133 VAL B CA 1
ATOM 2058 C C . VAL B 1 133 ? -5.859 -19.031 -13.703 1 76.88 133 VAL B C 1
ATOM 2060 O O . VAL B 1 133 ? -5.184 -19.312 -12.711 1 76.88 133 VAL B O 1
ATOM 2063 N N . GLY B 1 134 ? -5.305 -18.484 -14.758 1 74.38 134 GLY B N 1
ATOM 2064 C CA . GLY B 1 134 ? -4.07 -17.734 -14.625 1 74.38 134 GLY B CA 1
ATOM 2065 C C . GLY B 1 134 ? -4.199 -16.547 -13.688 1 74.38 134 GLY B C 1
ATOM 2066 O O . GLY B 1 134 ? -5.309 -16.125 -13.359 1 74.38 134 GLY B O 1
ATOM 2067 N N . LEU B 1 135 ? -3.102 -16.016 -13.227 1 72.25 135 LEU B N 1
ATOM 2068 C CA . LEU B 1 135 ? -3.139 -14.883 -12.297 1 72.25 135 LEU B CA 1
ATOM 2069 C C . LEU B 1 135 ? -3.787 -13.664 -12.953 1 72.25 135 LEU B C 1
ATOM 2071 O O . LEU B 1 135 ? -3.729 -13.508 -14.172 1 72.25 135 LEU B O 1
#

Nearest PDB structures (foldseek):
  6jc0-assembly1_B  TM=9.458E-01  e=1.371E-18  Mycolicibacterium smegmatis MC2 155
  6jbz-assembly1_C  TM=9.438E-01  e=2.792E-18  Mycobacterium tuberculosis
  6jc0-assembly1_D  TM=9.141E-01  e=2.453E-18  Mycolicibacterium smegmatis MC2 155
  2q5w-assembly1_E  TM=9.261E-01  e=4.415E-15  Staphylococcus aureus
  3rpf-assembly3_B  TM=7.386E-01  e=1.104E-08  Helicobacter pylori 26695